Protein AF-A0A9K3KUS9-F1 (afdb_monomer)

Structure (mmCIF, N/CA/C/O backbone):
data_AF-A0A9K3KUS9-F1
#
_entry.id   AF-A0A9K3KUS9-F1
#
loop_
_atom_site.group_PDB
_atom_site.id
_atom_site.type_symbol
_atom_site.label_atom_id
_atom_site.label_alt_id
_atom_site.label_comp_id
_atom_site.label_asym_id
_atom_site.label_entity_id
_atom_site.label_seq_id
_atom_site.pdbx_PDB_ins_code
_atom_site.Cartn_x
_atom_site.Cartn_y
_atom_site.Cartn_z
_atom_site.occupancy
_atom_site.B_iso_or_equiv
_atom_site.auth_seq_id
_atom_site.auth_comp_id
_atom_site.auth_asym_id
_atom_site.auth_atom_id
_atom_site.pdbx_PDB_model_num
ATOM 1 N N . MET A 1 1 ? -22.101 21.554 39.794 1.00 48.53 1 MET A N 1
ATOM 2 C CA . MET A 1 1 ? -20.742 21.003 39.570 1.00 48.53 1 MET A CA 1
ATOM 3 C C . MET A 1 1 ? -20.736 19.520 39.184 1.00 48.53 1 MET A C 1
ATOM 5 O O . MET A 1 1 ? -19.953 19.171 38.318 1.00 48.53 1 MET A O 1
ATOM 9 N N . GLN A 1 2 ? -21.617 18.655 39.712 1.00 44.69 2 GLN A N 1
ATOM 10 C CA . GLN A 1 2 ? -21.652 17.219 39.348 1.00 44.69 2 GLN A CA 1
ATOM 11 C C . GLN A 1 2 ? -22.042 16.906 37.886 1.00 44.69 2 GLN A C 1
ATOM 13 O O . GLN A 1 2 ? -21.652 15.870 37.360 1.00 44.69 2 GLN A O 1
ATOM 18 N N . THR A 1 3 ? -22.783 17.783 37.205 1.00 48.88 3 THR A N 1
ATOM 19 C CA . THR A 1 3 ? -23.271 17.544 35.834 1.00 48.88 3 THR A CA 1
ATOM 20 C C . THR A 1 3 ? -22.195 17.713 34.757 1.00 48.88 3 THR A C 1
ATOM 22 O O . THR A 1 3 ? -22.233 17.004 33.762 1.00 48.88 3 THR A O 1
ATOM 25 N N . HIS A 1 4 ? -21.222 18.612 34.953 1.00 42.22 4 HIS A N 1
ATOM 26 C CA . HIS A 1 4 ? -20.121 18.812 33.996 1.00 42.22 4 HIS A CA 1
ATOM 27 C C . HIS A 1 4 ? -19.116 17.656 34.028 1.00 42.22 4 HIS A C 1
ATOM 29 O O . HIS A 1 4 ? -18.750 17.151 32.971 1.00 42.22 4 HIS A O 1
ATOM 35 N N . ALA A 1 5 ? -18.759 17.174 35.225 1.00 45.12 5 ALA A N 1
ATOM 36 C CA . ALA A 1 5 ? -17.886 16.012 35.376 1.00 45.12 5 ALA A CA 1
ATOM 37 C C . ALA A 1 5 ? -18.484 14.772 34.689 1.00 45.12 5 ALA A C 1
ATOM 39 O O . ALA A 1 5 ? -17.804 14.103 33.927 1.00 45.12 5 ALA A O 1
ATOM 40 N N . ARG A 1 6 ? -19.794 14.533 34.856 1.00 43.62 6 ARG A N 1
ATOM 41 C CA . ARG A 1 6 ? -20.494 13.391 34.244 1.00 43.62 6 ARG A CA 1
ATOM 42 C C . ARG A 1 6 ? -20.538 13.444 32.709 1.00 43.62 6 ARG A C 1
ATOM 44 O O . ARG A 1 6 ? -20.473 12.398 32.076 1.00 43.62 6 ARG A O 1
ATOM 51 N N . ILE A 1 7 ? -20.638 14.638 32.118 1.00 45.44 7 ILE A N 1
ATOM 52 C CA . ILE A 1 7 ? -20.625 14.830 30.656 1.00 45.44 7 ILE A CA 1
ATOM 53 C C . ILE A 1 7 ? -19.210 14.641 30.090 1.00 45.44 7 ILE A C 1
ATOM 55 O O . ILE A 1 7 ? -19.066 14.000 29.054 1.00 45.44 7 ILE A O 1
ATOM 59 N N . GLN A 1 8 ? -18.169 15.125 30.777 1.00 47.12 8 GLN A N 1
ATOM 60 C CA . GLN A 1 8 ? -16.777 14.857 30.392 1.00 47.12 8 GLN A CA 1
ATOM 61 C C . GLN A 1 8 ? -16.435 13.366 30.471 1.00 47.12 8 GLN A C 1
ATOM 63 O O . GLN A 1 8 ? -15.831 12.840 29.541 1.00 47.12 8 GLN A O 1
ATOM 68 N N . THR A 1 9 ? -16.873 12.668 31.524 1.00 42.72 9 THR A N 1
ATOM 69 C CA . THR A 1 9 ? -16.675 11.216 31.646 1.00 42.72 9 THR A CA 1
ATOM 70 C C . THR A 1 9 ? -17.394 10.453 30.532 1.00 42.72 9 THR A C 1
ATOM 72 O O . THR A 1 9 ? -16.811 9.544 29.961 1.00 42.72 9 THR A O 1
ATOM 75 N N . LEU A 1 10 ? -18.618 10.849 30.157 1.00 42.06 10 LEU A N 1
ATOM 76 C CA . LEU A 1 10 ? -19.334 10.237 29.031 1.00 42.06 10 LEU A CA 1
ATOM 77 C C . LEU A 1 10 ? -18.640 10.508 27.686 1.00 42.06 10 LEU A C 1
ATOM 79 O O . LEU A 1 10 ? -18.500 9.590 26.891 1.00 42.06 10 LEU A O 1
ATOM 83 N N . LEU A 1 11 ? -18.162 11.728 27.424 1.00 47.44 11 LEU A N 1
ATOM 84 C CA . LEU A 1 11 ? -17.451 12.046 26.176 1.00 47.44 11 LEU A CA 1
ATOM 85 C C . LEU A 1 11 ? -16.129 11.276 26.028 1.00 47.44 11 LEU A C 1
ATOM 87 O O . LEU A 1 11 ? -15.797 10.870 24.920 1.00 47.44 11 LEU A O 1
ATOM 91 N N . LEU A 1 12 ? -15.414 11.033 27.130 1.00 48.88 12 LEU A N 1
ATOM 92 C CA . LEU A 1 12 ? -14.224 10.172 27.151 1.00 48.88 12 LEU A CA 1
ATOM 93 C C . LEU A 1 12 ? -14.583 8.688 26.970 1.00 48.88 12 LEU A C 1
ATOM 95 O O . LEU A 1 12 ? -13.887 7.976 26.259 1.00 48.88 12 LEU A O 1
ATOM 99 N N . GLN A 1 13 ? -15.708 8.240 27.533 1.00 44.19 13 GLN A N 1
ATOM 100 C CA . GLN A 1 13 ? -16.196 6.859 27.425 1.00 44.19 13 GLN A CA 1
ATOM 101 C C . GLN A 1 13 ? -16.734 6.497 26.023 1.00 44.19 13 GLN A C 1
ATOM 103 O O . GLN A 1 13 ? -16.866 5.318 25.704 1.00 44.19 13 GLN A O 1
ATOM 108 N N . TYR A 1 14 ? -17.031 7.495 25.181 1.00 50.41 14 TYR A N 1
ATOM 109 C CA . TYR A 1 14 ? -17.452 7.329 23.781 1.00 50.41 14 TYR A CA 1
ATOM 110 C C . TYR A 1 14 ? -16.422 7.853 22.768 1.00 50.41 14 TYR A C 1
ATOM 112 O O . TYR A 1 14 ? -16.737 7.948 21.576 1.00 50.41 14 TYR A O 1
ATOM 120 N N . ALA A 1 15 ? -15.210 8.206 23.209 1.00 59.66 15 ALA A N 1
ATOM 121 C CA . ALA A 1 15 ? -14.144 8.580 22.293 1.00 59.66 15 ALA A CA 1
ATOM 122 C C . ALA A 1 15 ? -13.835 7.381 21.385 1.00 59.66 15 ALA A C 1
ATOM 124 O O . ALA A 1 15 ? -13.521 6.287 21.854 1.00 59.66 15 ALA A O 1
ATOM 125 N N . GLN A 1 16 ? -13.992 7.574 20.075 1.00 66.62 16 GLN A N 1
ATOM 126 C CA . GLN A 1 16 ? -13.623 6.552 19.103 1.00 66.62 16 GLN A CA 1
ATOM 127 C C . GLN A 1 16 ? -12.115 6.290 19.213 1.00 66.62 16 GLN A C 1
ATOM 129 O O . GLN A 1 16 ? -11.361 7.259 19.350 1.00 66.62 16 GLN A O 1
ATOM 134 N N . PRO A 1 17 ? -11.667 5.024 19.145 1.00 74.88 17 PRO A N 1
ATOM 135 C CA . PRO A 1 17 ? -10.246 4.715 19.140 1.00 74.88 17 PRO A CA 1
ATOM 136 C C . PRO A 1 17 ? -9.568 5.452 17.989 1.00 74.88 17 PRO A C 1
ATOM 138 O O . PRO A 1 17 ? -10.033 5.393 16.850 1.00 74.88 17 PRO A O 1
ATOM 141 N N . ILE A 1 18 ? -8.481 6.154 18.288 1.00 83.62 18 ILE A N 1
ATOM 142 C CA . ILE A 1 18 ? -7.661 6.797 17.264 1.00 83.62 18 ILE A CA 1
ATOM 143 C C . ILE A 1 18 ? -6.679 5.746 16.767 1.00 83.62 18 ILE A C 1
ATOM 145 O O . ILE A 1 18 ? -6.028 5.099 17.582 1.00 83.62 18 ILE A O 1
ATOM 149 N N . VAL A 1 19 ? -6.593 5.580 15.448 1.00 88.19 19 VAL A N 1
ATOM 150 C CA . VAL A 1 19 ? -5.630 4.697 14.782 1.00 88.19 19 VAL A CA 1
ATOM 151 C C . VAL A 1 19 ? -4.558 5.549 14.117 1.00 88.19 19 VAL A C 1
ATOM 153 O O . VAL A 1 19 ? -4.898 6.531 13.452 1.00 88.19 19 VAL A O 1
ATOM 156 N N . TRP A 1 20 ? -3.295 5.170 14.268 1.00 91.56 20 TRP A N 1
ATOM 157 C CA . TRP A 1 20 ? -2.164 5.819 13.605 1.00 91.56 20 TRP A CA 1
ATOM 158 C C . TRP A 1 20 ? -1.102 4.799 13.205 1.00 91.56 20 TRP A C 1
ATOM 160 O O . TRP A 1 20 ? -1.144 3.645 13.636 1.00 91.56 20 TRP A O 1
ATOM 170 N N . VAL A 1 21 ? -0.161 5.248 12.376 1.00 94.19 21 VAL A N 1
ATOM 171 C CA . VAL A 1 21 ? 0.978 4.469 11.894 1.00 94.19 21 VAL A CA 1
ATOM 172 C C . VAL A 1 21 ? 2.276 5.136 12.328 1.00 94.19 21 VAL A C 1
ATOM 174 O O . VAL A 1 21 ? 2.392 6.360 12.287 1.00 94.19 21 VAL A O 1
ATOM 177 N N . GLU A 1 22 ? 3.242 4.319 12.725 1.00 95.00 22 GLU A N 1
ATOM 178 C CA . GLU A 1 22 ? 4.613 4.719 13.041 1.00 95.00 22 GLU A CA 1
ATOM 179 C C . GLU A 1 22 ? 5.587 3.893 12.199 1.00 95.00 22 GLU A C 1
ATOM 181 O O . GLU A 1 22 ? 5.271 2.760 11.814 1.00 95.00 22 GLU A O 1
ATOM 186 N N . ASP A 1 23 ? 6.771 4.446 11.926 1.00 96.31 23 ASP A N 1
ATOM 187 C CA . ASP A 1 23 ? 7.873 3.654 11.381 1.00 96.31 23 ASP A CA 1
ATOM 188 C C . ASP A 1 23 ? 8.216 2.532 12.374 1.00 96.31 23 ASP A C 1
ATOM 190 O O . ASP A 1 23 ? 8.172 2.713 13.597 1.00 96.31 23 ASP A O 1
ATOM 194 N N . ALA A 1 24 ? 8.499 1.342 11.850 1.00 94.56 24 ALA A N 1
ATOM 195 C CA . ALA A 1 24 ? 8.937 0.242 12.691 1.00 94.56 24 ALA A CA 1
ATOM 196 C C . ALA A 1 24 ? 10.378 0.477 13.175 1.00 94.56 24 ALA A C 1
ATOM 198 O O . ALA A 1 24 ? 11.147 1.230 12.580 1.00 94.56 24 ALA A O 1
ATOM 199 N N . GLU A 1 25 ? 10.727 -0.164 14.281 1.00 90.75 25 GLU A N 1
ATOM 200 C CA . GLU A 1 25 ? 12.054 -0.120 14.876 1.00 90.75 25 GLU A CA 1
ATOM 201 C C . GLU A 1 25 ? 13.132 -0.715 13.957 1.00 90.75 25 GLU A C 1
ATOM 203 O O . GLU A 1 25 ? 12.869 -1.604 13.140 1.00 90.75 25 GLU A O 1
ATOM 208 N N . ASP A 1 26 ? 14.372 -0.252 14.125 1.00 87.06 26 ASP A N 1
ATOM 209 C CA . ASP A 1 26 ? 15.526 -0.843 13.449 1.00 87.06 26 ASP A CA 1
ATOM 210 C C . ASP A 1 26 ? 15.620 -2.340 13.785 1.00 87.06 26 ASP A C 1
ATOM 212 O O . ASP A 1 26 ? 15.563 -2.738 14.950 1.00 87.06 26 ASP A O 1
ATOM 216 N N . GLY A 1 27 ? 15.770 -3.171 12.753 1.00 87.56 27 GLY A N 1
ATOM 217 C CA . GLY A 1 27 ? 15.770 -4.630 12.891 1.00 87.56 27 GLY A CA 1
ATOM 218 C C . GLY A 1 27 ? 14.380 -5.274 12.905 1.00 87.56 27 GLY A C 1
ATOM 219 O O . GLY A 1 27 ? 14.298 -6.486 13.050 1.00 87.56 27 GLY A O 1
ATOM 220 N N . PHE A 1 28 ? 13.293 -4.511 12.714 1.00 91.69 28 PHE A N 1
ATOM 221 C CA . PHE A 1 28 ? 11.951 -5.088 12.547 1.00 91.69 28 PHE A CA 1
ATOM 222 C C . PHE A 1 28 ? 11.857 -6.038 11.340 1.00 91.69 28 PHE A C 1
ATOM 224 O O . PHE A 1 28 ? 11.143 -7.035 11.397 1.00 91.69 28 PHE A O 1
ATOM 231 N N . VAL A 1 29 ? 12.570 -5.718 10.253 1.00 92.75 29 VAL A N 1
ATOM 232 C CA . VAL A 1 29 ? 12.809 -6.636 9.131 1.00 92.75 29 VAL A CA 1
ATOM 233 C C . VAL A 1 29 ? 14.269 -7.055 9.197 1.00 92.75 29 VAL A C 1
ATOM 235 O O . VAL A 1 29 ? 15.155 -6.234 8.952 1.00 92.75 29 VAL A O 1
ATOM 238 N N . ASP A 1 30 ? 14.508 -8.313 9.545 1.00 92.81 30 ASP A N 1
ATOM 239 C CA . ASP A 1 30 ? 15.842 -8.897 9.596 1.00 92.81 30 ASP A CA 1
ATOM 240 C C . ASP A 1 30 ? 16.274 -9.316 8.176 1.00 92.81 30 ASP A C 1
ATOM 242 O O . ASP A 1 30 ? 15.596 -10.137 7.550 1.00 92.81 30 ASP A O 1
ATOM 246 N N . PRO A 1 31 ? 17.378 -8.774 7.626 1.00 91.44 31 PRO A N 1
ATOM 247 C CA . PRO A 1 31 ? 17.834 -9.133 6.285 1.00 91.44 31 PRO A CA 1
ATOM 248 C C . PRO A 1 31 ? 18.234 -10.603 6.109 1.00 91.44 31 PRO A C 1
ATOM 250 O O . PRO A 1 31 ? 18.252 -11.075 4.979 1.00 91.44 31 PRO A O 1
ATOM 253 N N . GLU A 1 32 ? 18.596 -11.311 7.180 1.00 89.94 32 GLU A N 1
ATOM 254 C CA . GLU A 1 32 ? 18.998 -12.721 7.136 1.00 89.94 32 GLU A CA 1
ATOM 255 C C . GLU A 1 32 ? 17.808 -13.670 7.326 1.00 89.94 32 GLU A C 1
ATOM 257 O O . GLU A 1 32 ? 17.815 -14.772 6.776 1.00 89.94 32 GLU A O 1
ATOM 262 N N . GLU A 1 33 ? 16.788 -13.262 8.089 1.00 90.12 33 GLU A N 1
ATOM 263 C CA . GLU A 1 33 ? 15.616 -14.109 8.361 1.00 90.12 33 GLU A CA 1
ATOM 264 C C . GLU A 1 33 ? 14.403 -13.807 7.474 1.00 90.12 33 GLU A C 1
ATOM 266 O O . GLU A 1 33 ? 13.560 -14.684 7.270 1.00 90.12 33 GLU A O 1
ATOM 271 N N . ASN A 1 34 ? 14.255 -12.569 6.999 1.00 91.56 34 ASN A N 1
ATOM 272 C CA . ASN A 1 34 ? 13.033 -12.119 6.329 1.00 91.56 34 ASN A CA 1
ATOM 273 C C . ASN A 1 34 ? 13.219 -11.773 4.854 1.00 91.56 34 ASN A C 1
ATOM 275 O O . ASN A 1 34 ? 12.214 -11.702 4.153 1.00 91.56 34 ASN A O 1
ATOM 279 N N . LEU A 1 35 ? 14.446 -11.530 4.391 1.00 91.56 35 LEU A N 1
ATOM 280 C CA . LEU A 1 35 ? 14.718 -11.115 3.016 1.00 91.56 35 LEU A CA 1
ATOM 281 C C . LEU A 1 35 ? 15.467 -12.202 2.245 1.00 91.56 35 LEU A C 1
ATOM 283 O O . LEU A 1 35 ? 16.401 -12.823 2.751 1.00 91.56 35 LEU A O 1
ATOM 287 N N . GLU A 1 36 ? 15.088 -12.390 0.987 1.00 89.31 36 GLU A N 1
ATOM 288 C CA . GLU A 1 36 ? 15.839 -13.220 0.053 1.00 89.31 36 GLU A CA 1
ATOM 289 C C . GLU A 1 36 ? 17.100 -12.484 -0.446 1.00 89.31 36 GLU A C 1
ATOM 291 O O . GLU A 1 36 ? 17.167 -11.247 -0.449 1.00 89.31 36 GLU A O 1
ATOM 296 N N . PRO A 1 37 ? 18.133 -13.208 -0.923 1.00 86.75 37 PRO A N 1
ATOM 297 C CA . PRO A 1 37 ? 19.345 -12.584 -1.440 1.00 86.75 37 PRO A CA 1
ATOM 298 C C . PRO A 1 37 ? 19.070 -11.540 -2.534 1.00 86.75 37 PRO A C 1
ATOM 300 O O . PRO A 1 37 ? 18.600 -11.857 -3.626 1.00 86.75 37 PRO A O 1
ATOM 303 N N . GLY A 1 38 ? 19.447 -10.288 -2.257 1.00 86.88 38 GLY A N 1
ATOM 304 C CA . GLY A 1 38 ? 19.285 -9.153 -3.172 1.00 86.88 38 GLY A CA 1
ATOM 305 C C . GLY A 1 38 ? 18.010 -8.334 -2.957 1.00 86.88 38 GLY A C 1
ATOM 306 O O . GLY A 1 38 ? 17.858 -7.301 -3.610 1.00 86.88 38 GLY A O 1
ATOM 307 N N . GLU A 1 39 ? 17.127 -8.750 -2.049 1.00 90.62 39 GLU A N 1
ATOM 308 C CA . GLU A 1 39 ? 15.993 -7.939 -1.614 1.00 90.62 39 GLU A CA 1
ATOM 309 C C . GLU A 1 39 ? 16.427 -6.810 -0.676 1.00 90.62 39 GLU A C 1
ATOM 311 O O . GLU A 1 39 ? 17.436 -6.893 0.029 1.00 90.62 39 GLU A O 1
ATOM 316 N N . ILE A 1 40 ? 15.658 -5.719 -0.679 1.00 92.62 40 ILE A N 1
ATOM 317 C CA . ILE A 1 40 ? 15.925 -4.546 0.157 1.00 92.62 40 ILE A CA 1
ATOM 318 C C . ILE A 1 40 ? 14.621 -4.083 0.796 1.00 92.62 40 ILE A C 1
ATOM 320 O O . ILE A 1 40 ? 13.694 -3.684 0.095 1.00 92.62 40 ILE A O 1
ATOM 324 N N . CYS A 1 41 ? 14.557 -4.052 2.127 1.00 95.94 41 CYS A N 1
ATOM 325 C CA . CYS A 1 41 ? 13.470 -3.372 2.825 1.00 95.94 41 CYS A CA 1
ATOM 326 C C . CYS A 1 41 ? 13.622 -1.850 2.659 1.00 95.94 41 CYS A C 1
ATOM 328 O O . CYS A 1 41 ? 14.586 -1.253 3.134 1.00 95.94 41 CYS A O 1
ATOM 330 N N . LEU A 1 42 ? 12.678 -1.226 1.954 1.00 95.38 42 LEU A N 1
ATOM 331 C CA . LEU A 1 42 ? 12.641 0.217 1.707 1.00 95.38 42 LEU A CA 1
ATOM 332 C C . LEU A 1 42 ? 11.934 0.977 2.832 1.00 95.38 42 LEU A C 1
ATOM 334 O O . LEU A 1 42 ? 12.262 2.133 3.095 1.00 95.38 42 LEU A O 1
ATOM 338 N N . LYS A 1 43 ? 10.927 0.352 3.450 1.00 97.00 43 LYS A N 1
ATOM 339 C CA . LYS A 1 43 ? 10.147 0.927 4.550 1.00 97.00 43 LYS A CA 1
ATOM 340 C C . LYS A 1 43 ? 9.467 -0.173 5.353 1.00 97.00 43 LYS A C 1
ATOM 342 O O . LYS A 1 43 ? 8.931 -1.103 4.765 1.00 97.00 43 LYS A O 1
ATOM 347 N N . SER A 1 44 ? 9.395 -0.021 6.666 1.00 97.75 44 SER A N 1
ATOM 348 C CA . SER A 1 44 ? 8.586 -0.859 7.551 1.00 97.75 44 SER A CA 1
ATOM 349 C C . SER A 1 44 ? 7.781 0.022 8.497 1.00 97.75 44 SER A C 1
ATOM 351 O O . SER A 1 44 ? 8.260 1.055 8.961 1.00 97.75 44 SER A O 1
ATOM 353 N N . VAL A 1 45 ? 6.530 -0.353 8.748 1.00 97.56 45 VAL A N 1
ATOM 354 C CA . VAL A 1 45 ? 5.600 0.435 9.563 1.00 97.56 45 VAL A CA 1
ATOM 355 C C . VAL A 1 45 ? 4.701 -0.450 10.416 1.00 97.56 45 VAL A C 1
ATOM 357 O O . VAL A 1 45 ? 4.440 -1.610 10.087 1.00 97.56 45 VAL A O 1
ATOM 360 N N . ARG A 1 46 ? 4.172 0.125 11.497 1.00 95.69 46 ARG A N 1
ATOM 361 C CA . ARG A 1 46 ? 3.214 -0.520 12.402 1.00 95.69 46 ARG A CA 1
ATOM 362 C C . ARG A 1 46 ? 2.034 0.397 12.671 1.00 95.69 46 ARG A C 1
ATOM 364 O O . ARG A 1 46 ? 2.213 1.591 12.885 1.00 95.69 46 ARG A O 1
ATOM 371 N N . ALA A 1 47 ? 0.836 -0.172 12.688 1.00 93.94 47 ALA A N 1
ATOM 372 C CA . ALA A 1 47 ? -0.382 0.508 13.092 1.00 93.94 47 ALA A CA 1
ATOM 373 C C . ALA A 1 47 ? -0.760 0.174 14.534 1.00 93.94 47 ALA A C 1
ATOM 375 O O . ALA A 1 47 ? -0.806 -0.997 14.934 1.00 93.94 47 ALA A O 1
ATOM 376 N N . PHE A 1 48 ? -1.139 1.215 15.267 1.00 91.62 48 PHE A N 1
ATOM 377 C CA . PHE A 1 48 ? -1.604 1.139 16.644 1.00 91.62 48 PHE A CA 1
ATOM 378 C C . PHE A 1 48 ? -2.958 1.826 16.806 1.00 91.62 48 PHE A C 1
ATOM 380 O O . PHE A 1 48 ? -3.336 2.686 16.011 1.00 91.62 48 PHE A O 1
ATOM 387 N N . ALA A 1 49 ? -3.684 1.451 17.857 1.00 88.38 49 ALA A N 1
ATOM 388 C CA . ALA A 1 49 ? -4.852 2.175 18.339 1.00 88.38 49 ALA A CA 1
ATOM 389 C C . ALA A 1 49 ? -4.722 2.550 19.814 1.00 88.38 49 ALA A C 1
ATOM 391 O O . ALA A 1 49 ? -4.153 1.801 20.612 1.00 88.38 49 ALA A O 1
ATOM 392 N N . THR A 1 50 ? -5.359 3.657 20.197 1.00 81.81 50 THR A N 1
ATOM 393 C CA . THR A 1 50 ? -5.588 3.983 21.609 1.00 81.81 50 THR A CA 1
ATOM 394 C C . THR A 1 50 ? -6.494 2.920 22.225 1.00 81.81 50 THR A C 1
ATOM 396 O O . THR A 1 50 ? -7.580 2.661 21.694 1.00 81.81 50 THR A O 1
ATOM 399 N N . ASN A 1 51 ? -6.097 2.321 23.348 1.00 68.62 51 ASN A N 1
ATOM 400 C CA . ASN A 1 51 ? -6.958 1.391 24.070 1.00 68.62 51 ASN A CA 1
ATOM 401 C C . ASN A 1 51 ? -8.176 2.145 24.657 1.00 68.62 51 ASN A C 1
ATOM 403 O O . ASN A 1 51 ? -7.982 3.081 25.429 1.00 68.62 51 ASN A O 1
ATOM 407 N N . PRO A 1 52 ? -9.434 1.774 24.340 1.00 56.00 52 PRO A N 1
ATOM 408 C CA . PRO A 1 52 ? -10.612 2.474 24.868 1.00 56.00 52 PRO A CA 1
ATOM 409 C C . PRO A 1 52 ? -10.850 2.250 26.374 1.00 56.00 52 PRO A C 1
ATOM 411 O O . PRO A 1 52 ? -11.747 2.868 26.942 1.00 56.00 52 PRO A O 1
ATOM 414 N N . ALA A 1 53 ? -10.096 1.350 27.016 1.00 53.53 53 ALA A N 1
ATOM 415 C CA . ALA A 1 53 ? -10.273 0.991 28.422 1.00 53.53 53 ALA A CA 1
ATOM 416 C C . ALA A 1 53 ? -9.477 1.863 29.411 1.00 53.53 53 ALA A C 1
ATOM 418 O O . ALA A 1 53 ? -9.775 1.807 30.604 1.00 53.53 53 ALA A O 1
ATOM 419 N N . ASP A 1 54 ? -8.519 2.672 28.948 1.00 51.03 54 ASP A N 1
ATOM 420 C CA . ASP A 1 54 ? -7.597 3.364 29.849 1.00 51.03 54 ASP A CA 1
ATOM 421 C C . ASP A 1 54 ? -7.921 4.855 29.980 1.00 51.03 54 ASP A C 1
ATOM 423 O O . ASP A 1 54 ? -8.021 5.606 29.009 1.00 51.03 54 ASP A O 1
ATOM 427 N N . ASP A 1 55 ? -8.102 5.275 31.232 1.00 48.16 55 ASP A N 1
ATOM 428 C CA . ASP A 1 55 ? -8.180 6.673 31.632 1.00 48.16 55 ASP A CA 1
ATOM 429 C C . ASP A 1 55 ? -6.897 7.395 31.168 1.00 48.16 55 ASP A C 1
ATOM 431 O O . ASP A 1 55 ? -5.806 7.053 31.637 1.00 48.16 55 ASP A O 1
ATOM 435 N N . PRO A 1 56 ? -6.983 8.411 30.287 1.00 48.94 56 PRO A N 1
ATOM 436 C CA . PRO A 1 56 ? -5.807 9.111 29.768 1.00 48.94 56 PRO A CA 1
ATOM 437 C C . PRO A 1 56 ? -4.984 9.815 30.858 1.00 48.94 56 PRO A C 1
ATOM 439 O O . PRO A 1 56 ? -3.873 10.265 30.585 1.00 48.94 56 PRO A O 1
ATOM 442 N N . THR A 1 57 ? -5.494 9.916 32.091 1.00 48.81 57 THR A N 1
ATOM 443 C CA . THR A 1 57 ? -4.765 10.480 33.235 1.00 48.81 57 THR A CA 1
ATOM 444 C C . THR A 1 57 ? -3.813 9.498 33.927 1.00 48.81 57 THR A C 1
ATOM 446 O O . THR A 1 57 ? -2.996 9.941 34.733 1.00 48.81 57 THR A O 1
ATOM 449 N N . ASN A 1 58 ? -3.859 8.201 33.594 1.00 44.62 58 ASN A N 1
ATOM 450 C CA . ASN A 1 58 ? -3.057 7.148 34.235 1.00 44.62 58 ASN A CA 1
ATOM 451 C C . ASN A 1 58 ? -1.998 6.508 33.312 1.00 44.62 58 ASN A C 1
ATOM 453 O O . ASN A 1 58 ? -1.368 5.522 33.686 1.00 44.62 58 ASN A O 1
ATOM 457 N N . ASN A 1 59 ? -1.754 7.089 32.133 1.00 47.16 59 ASN A N 1
ATOM 458 C CA . ASN A 1 59 ? -0.838 6.570 31.104 1.00 47.16 59 ASN A CA 1
ATOM 459 C C . ASN A 1 59 ? 0.655 6.868 31.360 1.00 47.16 59 ASN A C 1
ATOM 461 O O . ASN A 1 59 ? 1.433 6.973 30.417 1.00 47.16 59 ASN A O 1
ATOM 465 N N . ILE A 1 60 ? 1.069 7.033 32.618 1.00 46.97 60 ILE A N 1
ATOM 466 C CA . ILE A 1 60 ? 2.481 7.206 32.980 1.00 46.97 60 ILE A CA 1
ATOM 467 C C . ILE A 1 60 ? 2.845 6.075 33.937 1.00 46.97 60 ILE A C 1
ATOM 469 O O . ILE A 1 60 ? 2.657 6.163 35.150 1.00 46.97 60 ILE A O 1
ATOM 473 N N . ASN A 1 61 ? 3.371 4.992 33.380 1.00 47.75 61 ASN A N 1
ATOM 474 C CA . ASN A 1 61 ? 4.187 4.053 34.135 1.00 47.75 61 ASN A CA 1
ATOM 475 C C . ASN A 1 61 ? 5.422 4.800 34.684 1.00 47.75 61 ASN A C 1
ATOM 477 O O . ASN A 1 61 ? 5.901 5.784 34.120 1.00 47.75 61 ASN A O 1
ATOM 481 N N . SER A 1 62 ? 5.954 4.340 35.816 1.00 47.78 62 SER A N 1
ATOM 482 C CA . SER A 1 62 ? 7.049 4.979 36.573 1.00 47.78 62 SER A CA 1
ATOM 483 C C . SER A 1 62 ? 8.375 5.162 35.808 1.00 47.78 62 SER A C 1
ATOM 485 O O . SER A 1 62 ? 9.309 5.737 36.363 1.00 47.78 62 SER A O 1
ATOM 487 N N . ASN A 1 63 ? 8.437 4.716 34.549 1.00 52.03 63 ASN A N 1
ATOM 488 C CA . ASN A 1 63 ? 9.582 4.829 33.649 1.00 52.03 63 ASN A CA 1
ATOM 489 C C . ASN A 1 63 ? 9.364 5.819 32.484 1.00 52.03 63 ASN A C 1
ATOM 491 O O . ASN A 1 63 ? 10.330 6.139 31.801 1.00 52.03 63 ASN A O 1
ATOM 495 N N . GLY A 1 64 ? 8.149 6.349 32.281 1.00 46.75 64 GLY A N 1
ATOM 496 C CA . GLY A 1 64 ? 7.867 7.353 31.246 1.00 46.75 64 GLY A CA 1
ATOM 497 C C . GLY A 1 64 ? 7.708 6.816 29.816 1.00 46.75 64 GLY A C 1
ATOM 498 O O . GLY A 1 64 ? 7.745 7.617 28.883 1.00 46.75 64 GLY A O 1
ATOM 499 N N . ASP A 1 65 ? 7.507 5.507 29.637 1.00 48.09 65 ASP A N 1
ATOM 500 C CA . ASP A 1 65 ? 7.315 4.886 28.322 1.00 48.09 65 ASP A CA 1
ATOM 501 C C . ASP A 1 65 ? 5.828 4.846 27.942 1.00 48.09 65 ASP A C 1
ATOM 503 O O . ASP A 1 65 ? 5.032 4.100 28.513 1.00 48.09 65 ASP A O 1
ATOM 507 N N . TYR A 1 66 ? 5.458 5.626 26.923 1.00 51.28 66 TYR A N 1
ATOM 508 C CA . TYR A 1 66 ? 4.089 5.766 26.399 1.00 51.28 66 TYR A CA 1
ATOM 509 C C . TYR A 1 66 ? 3.521 4.499 25.717 1.00 51.28 66 TYR A C 1
ATOM 511 O O . TYR A 1 66 ? 2.356 4.496 25.315 1.00 51.28 66 TYR A O 1
ATOM 519 N N . HIS A 1 67 ? 4.312 3.433 25.564 1.00 50.75 67 HIS A N 1
ATOM 520 C CA . HIS A 1 67 ? 3.977 2.295 24.698 1.00 50.75 67 HIS A CA 1
ATOM 521 C C . HIS A 1 67 ? 3.128 1.192 25.354 1.00 50.75 67 HIS A C 1
ATOM 523 O O . HIS A 1 67 ? 2.552 0.382 24.629 1.00 50.75 67 HIS A O 1
ATOM 529 N N . ASP A 1 68 ? 2.970 1.172 26.682 1.00 53.88 68 ASP A N 1
ATOM 530 C CA . ASP A 1 68 ? 2.288 0.056 27.369 1.00 53.88 68 ASP A CA 1
ATOM 531 C C . ASP A 1 68 ? 0.760 0.012 27.148 1.00 53.88 68 ASP A C 1
ATOM 533 O O . ASP A 1 68 ? 0.141 -1.028 27.363 1.00 53.88 68 ASP A O 1
ATOM 537 N N . ASN A 1 69 ? 0.147 1.099 26.656 1.00 62.28 69 ASN A N 1
ATOM 538 C CA . ASN A 1 69 ? -1.314 1.206 26.481 1.00 62.28 69 ASN A CA 1
ATOM 539 C C . ASN A 1 69 ? -1.753 1.289 25.007 1.00 62.28 69 ASN A C 1
ATOM 541 O O . ASN A 1 69 ? -2.866 1.730 24.690 1.00 62.28 69 ASN A O 1
ATOM 545 N N . LEU A 1 70 ? -0.879 0.872 24.088 1.00 75.12 70 LEU A N 1
ATOM 546 C CA . LEU A 1 70 ? -1.141 0.858 22.653 1.00 75.12 70 LEU A CA 1
ATOM 547 C C . LEU A 1 70 ? -1.595 -0.523 22.195 1.00 75.12 70 LEU A C 1
ATOM 549 O O . LEU A 1 70 ? -0.966 -1.540 22.480 1.00 75.12 70 LEU A O 1
ATOM 553 N N . ARG A 1 71 ? -2.685 -0.570 21.429 1.00 83.88 71 ARG A N 1
ATOM 554 C CA . ARG A 1 71 ? -3.142 -1.813 20.808 1.00 83.88 71 ARG A CA 1
ATOM 555 C C . ARG A 1 71 ? -2.513 -1.949 19.430 1.00 83.88 71 ARG A C 1
ATOM 557 O O . ARG A 1 71 ? -2.890 -1.212 18.526 1.00 83.88 71 ARG A O 1
ATOM 564 N N . PHE A 1 72 ? -1.594 -2.896 19.266 1.00 88.12 72 PHE A N 1
ATOM 565 C CA . PHE A 1 72 ? -1.058 -3.264 17.955 1.00 88.12 72 PHE A CA 1
ATOM 566 C C . PHE A 1 72 ? -2.163 -3.848 17.061 1.00 88.12 72 PHE A C 1
ATOM 568 O O . PHE A 1 72 ? -2.957 -4.678 17.511 1.00 88.12 72 PHE A O 1
ATOM 575 N N . LEU A 1 73 ? -2.230 -3.397 15.807 1.00 90.50 73 LEU A N 1
ATOM 576 C CA . LEU A 1 73 ? -3.287 -3.779 14.866 1.00 90.50 73 LEU A CA 1
ATOM 577 C C . LEU A 1 73 ? -2.758 -4.527 13.645 1.00 90.50 73 LEU A C 1
ATOM 579 O O . LEU A 1 73 ? -3.336 -5.535 13.244 1.00 90.50 73 LEU A O 1
ATOM 583 N N . CYS A 1 74 ? -1.709 -3.995 13.025 1.00 92.81 74 CYS A N 1
ATOM 584 C CA . CYS A 1 74 ? -1.157 -4.487 11.769 1.00 92.81 74 CYS A CA 1
ATOM 585 C C . CYS A 1 74 ? 0.270 -3.959 11.620 1.00 92.81 74 CYS A C 1
ATOM 587 O O . CYS A 1 74 ? 0.589 -2.878 12.116 1.00 92.81 74 CYS A O 1
ATOM 589 N N . ALA A 1 75 ? 1.117 -4.704 10.927 1.00 95.12 75 ALA A N 1
ATOM 590 C CA . ALA A 1 75 ? 2.410 -4.230 10.464 1.00 95.12 75 ALA A CA 1
ATOM 591 C C . ALA A 1 75 ? 2.557 -4.512 8.975 1.00 95.12 75 ALA A C 1
ATOM 593 O O . ALA A 1 75 ? 1.902 -5.403 8.428 1.00 95.12 75 ALA A O 1
ATOM 594 N N . GLY A 1 76 ? 3.451 -3.775 8.331 1.00 96.69 76 GLY A N 1
ATOM 595 C CA . GLY A 1 76 ? 3.853 -4.114 6.984 1.00 96.69 76 GLY A CA 1
ATOM 596 C C . GLY A 1 76 ? 5.217 -3.573 6.605 1.00 96.69 76 GLY A C 1
ATOM 597 O O . GLY A 1 76 ? 5.754 -2.678 7.258 1.00 96.69 76 GLY A O 1
ATOM 598 N N . ALA A 1 77 ? 5.763 -4.136 5.536 1.00 97.50 77 ALA A N 1
ATOM 599 C CA . ALA A 1 77 ? 7.044 -3.763 4.966 1.00 97.50 77 ALA A CA 1
ATOM 600 C C . ALA A 1 77 ? 6.928 -3.621 3.446 1.00 97.50 77 ALA A C 1
ATOM 602 O O . ALA A 1 77 ? 6.226 -4.390 2.797 1.00 97.50 77 ALA A O 1
ATOM 603 N N . LEU A 1 78 ? 7.615 -2.626 2.891 1.00 97.38 78 LEU A N 1
ATOM 604 C CA . LEU A 1 78 ? 7.817 -2.434 1.464 1.00 97.38 78 LEU A CA 1
ATOM 605 C C . LEU A 1 78 ? 9.194 -2.988 1.112 1.00 97.38 78 LEU A C 1
ATOM 607 O O . LEU A 1 78 ? 10.209 -2.406 1.495 1.00 97.38 78 LEU A O 1
ATOM 611 N N . VAL A 1 79 ? 9.223 -4.093 0.383 1.00 95.06 79 VAL A N 1
ATOM 612 C CA . VAL A 1 79 ? 10.432 -4.828 0.023 1.00 95.06 79 VAL A CA 1
ATOM 613 C C . VAL A 1 79 ? 10.654 -4.721 -1.474 1.00 95.06 79 VAL A C 1
ATOM 615 O O . VAL A 1 79 ? 9.796 -5.079 -2.271 1.00 95.06 79 VAL A O 1
ATOM 618 N N . GLN A 1 80 ? 11.808 -4.209 -1.872 1.00 92.00 80 GLN A N 1
ATOM 619 C CA . GLN A 1 80 ? 12.238 -4.204 -3.258 1.00 92.00 80 GLN A CA 1
ATOM 620 C C . GLN A 1 80 ? 12.806 -5.574 -3.623 1.00 92.00 80 GLN A C 1
ATOM 622 O O . GLN A 1 80 ? 13.710 -6.058 -2.942 1.00 92.00 80 GLN A O 1
ATOM 627 N N . ARG A 1 81 ? 12.339 -6.151 -4.733 1.00 88.19 81 ARG A N 1
ATOM 628 C CA . ARG A 1 81 ? 12.906 -7.380 -5.298 1.00 88.19 81 ARG A CA 1
ATOM 629 C C . ARG A 1 81 ? 14.335 -7.168 -5.814 1.00 88.19 81 ARG A C 1
ATOM 631 O O . ARG A 1 81 ? 14.699 -6.030 -6.147 1.00 88.19 81 ARG A O 1
ATOM 638 N N . PRO A 1 82 ? 15.127 -8.247 -5.969 1.00 83.69 82 PRO A N 1
ATOM 639 C CA . PRO A 1 82 ? 16.438 -8.162 -6.591 1.00 83.69 82 PRO A CA 1
ATOM 640 C C . PRO A 1 82 ? 16.324 -7.598 -8.007 1.00 83.69 82 PRO A C 1
ATOM 642 O O . PRO A 1 82 ? 15.475 -8.016 -8.799 1.00 83.69 82 PRO A O 1
ATOM 645 N N . VAL A 1 83 ? 17.191 -6.643 -8.332 1.00 76.81 83 VAL A N 1
ATOM 646 C CA . VAL A 1 83 ? 17.289 -6.101 -9.688 1.00 76.81 83 VAL A CA 1
ATOM 647 C C . VAL A 1 83 ? 18.262 -6.972 -10.474 1.00 76.81 83 VAL A C 1
ATOM 649 O O . VAL A 1 83 ? 19.368 -7.241 -10.005 1.00 76.81 83 VAL A O 1
ATOM 652 N N . ASP A 1 84 ? 17.850 -7.436 -11.654 1.00 67.25 84 ASP A N 1
ATOM 653 C CA . ASP A 1 84 ? 18.726 -8.229 -12.519 1.00 67.25 84 ASP A CA 1
ATOM 654 C C . ASP A 1 84 ? 19.952 -7.402 -12.948 1.00 67.25 84 ASP A C 1
ATOM 656 O O . ASP A 1 84 ? 19.862 -6.183 -13.114 1.00 67.25 84 ASP A O 1
ATOM 660 N N . VAL A 1 85 ? 21.095 -8.061 -13.151 1.00 59.91 85 VAL A N 1
ATOM 661 C CA . VAL A 1 85 ? 22.414 -7.430 -13.373 1.00 59.91 85 VAL A CA 1
ATOM 662 C C . VAL A 1 85 ? 22.406 -6.479 -14.580 1.00 59.91 85 VAL A C 1
ATOM 664 O O . VAL A 1 85 ? 23.138 -5.489 -14.601 1.00 59.91 85 VAL A O 1
ATOM 667 N N . ASP A 1 86 ? 21.527 -6.739 -15.550 1.00 60.88 86 ASP A N 1
ATOM 668 C CA . ASP A 1 86 ? 21.376 -5.946 -16.771 1.00 60.88 86 ASP A CA 1
ATOM 669 C C . ASP A 1 86 ? 20.280 -4.857 -16.687 1.00 60.88 86 ASP A C 1
ATOM 671 O O . ASP A 1 86 ? 20.007 -4.191 -17.688 1.00 60.88 86 ASP A O 1
ATOM 675 N N . ASN A 1 87 ? 19.628 -4.657 -15.528 1.00 58.88 87 ASN A N 1
ATOM 676 C CA . ASN A 1 87 ? 18.501 -3.723 -15.326 1.00 58.88 87 ASN A CA 1
ATOM 677 C C . ASN A 1 87 ? 17.363 -3.881 -16.358 1.00 58.88 87 ASN A C 1
ATOM 679 O O . ASN A 1 87 ? 16.639 -2.934 -16.672 1.00 58.88 87 ASN A O 1
ATOM 683 N N . THR A 1 88 ? 17.207 -5.078 -16.923 1.00 56.00 88 THR A N 1
ATOM 684 C CA . THR A 1 88 ? 16.195 -5.366 -17.951 1.00 56.00 88 THR A CA 1
ATOM 685 C C . THR A 1 88 ? 14.803 -5.564 -17.356 1.00 56.00 88 THR A C 1
ATOM 687 O O . THR A 1 88 ? 13.804 -5.424 -18.065 1.00 56.00 88 THR A O 1
ATOM 690 N N . ILE A 1 89 ? 14.731 -5.864 -16.057 1.00 58.28 89 ILE A N 1
ATOM 691 C CA . ILE A 1 89 ? 13.493 -6.062 -15.309 1.00 58.28 89 ILE A CA 1
ATOM 692 C C . ILE A 1 89 ? 13.168 -4.773 -14.533 1.00 58.28 89 ILE A C 1
ATOM 694 O O . ILE A 1 89 ? 14.023 -4.278 -13.797 1.00 58.28 89 ILE A O 1
ATOM 698 N N . PRO A 1 90 ? 11.951 -4.213 -14.682 1.00 64.25 90 PRO A N 1
ATOM 699 C CA . PRO A 1 90 ? 11.484 -3.106 -13.853 1.00 64.25 90 PRO A CA 1
ATOM 700 C C . PRO A 1 90 ? 11.613 -3.421 -12.361 1.00 64.25 90 PRO A C 1
ATOM 702 O O . PRO A 1 90 ? 11.323 -4.537 -11.941 1.00 64.25 90 PRO A O 1
ATOM 705 N N . ILE A 1 91 ? 11.985 -2.420 -11.563 1.00 79.25 91 ILE A N 1
ATOM 706 C CA . ILE A 1 91 ? 12.025 -2.536 -10.101 1.00 79.25 91 ILE A CA 1
ATOM 707 C C . ILE A 1 91 ? 10.611 -2.850 -9.605 1.00 79.25 91 ILE A C 1
ATOM 709 O O . ILE A 1 91 ? 9.691 -2.082 -9.883 1.00 79.25 91 ILE A O 1
ATOM 713 N N . ILE A 1 92 ? 10.451 -3.968 -8.897 1.00 85.62 92 ILE A N 1
ATOM 714 C CA . ILE A 1 92 ? 9.203 -4.374 -8.243 1.00 85.62 92 ILE A CA 1
ATOM 715 C C . ILE A 1 92 ? 9.377 -4.212 -6.741 1.00 85.62 92 ILE A C 1
ATOM 717 O O . ILE A 1 92 ? 10.417 -4.575 -6.192 1.00 85.62 92 ILE A O 1
ATOM 721 N N . CYS A 1 93 ? 8.338 -3.695 -6.100 1.00 92.06 93 CYS A N 1
ATOM 722 C CA . CYS A 1 93 ? 8.226 -3.585 -4.663 1.00 92.06 93 CYS A CA 1
ATOM 723 C C . CYS A 1 93 ? 7.012 -4.386 -4.186 1.00 92.06 93 CYS A C 1
ATOM 725 O O . CYS A 1 93 ? 5.873 -4.122 -4.585 1.00 92.06 93 CYS A O 1
ATOM 727 N N . ASP A 1 94 ? 7.262 -5.347 -3.313 1.00 93.25 94 ASP A N 1
ATOM 728 C CA . ASP A 1 94 ? 6.248 -6.097 -2.602 1.00 93.25 94 ASP A CA 1
ATOM 729 C C . ASP A 1 94 ? 5.899 -5.382 -1.290 1.00 93.25 94 ASP A C 1
ATOM 731 O O . ASP A 1 94 ? 6.771 -5.040 -0.498 1.00 93.25 94 ASP A O 1
ATOM 735 N N . ALA A 1 95 ? 4.617 -5.144 -1.043 1.00 96.25 95 ALA A N 1
ATOM 736 C CA . ALA A 1 95 ? 4.104 -4.697 0.241 1.00 96.25 95 ALA A CA 1
ATOM 737 C C . ALA A 1 95 ? 3.603 -5.912 1.019 1.00 96.25 95 ALA A C 1
ATOM 739 O O . ALA A 1 95 ? 2.518 -6.422 0.742 1.00 96.25 95 ALA A O 1
ATOM 740 N N . TRP A 1 96 ? 4.391 -6.381 1.977 1.00 94.19 96 TRP A N 1
ATOM 741 C CA . TRP A 1 96 ? 4.021 -7.479 2.862 1.00 94.19 96 TRP A CA 1
ATOM 742 C C . TRP A 1 96 ? 3.257 -6.933 4.056 1.00 94.19 96 TRP A C 1
ATOM 744 O O . TRP A 1 96 ? 3.745 -6.037 4.743 1.00 94.19 96 TRP A O 1
ATOM 754 N N . MET A 1 97 ? 2.062 -7.459 4.310 1.00 93.81 97 MET A N 1
ATOM 755 C CA . MET A 1 97 ? 1.222 -7.045 5.430 1.00 93.81 97 MET A CA 1
ATOM 756 C C . MET A 1 97 ? 0.844 -8.231 6.308 1.00 93.81 97 MET A C 1
ATOM 758 O O . MET A 1 97 ? 0.398 -9.269 5.819 1.00 93.81 97 MET A O 1
ATOM 762 N N . ALA A 1 98 ? 0.961 -8.034 7.618 1.00 89.56 98 ALA A N 1
ATOM 763 C CA . ALA A 1 98 ? 0.571 -9.000 8.631 1.00 89.56 98 ALA A CA 1
ATOM 764 C C . ALA A 1 98 ? -0.408 -8.367 9.625 1.00 89.56 98 ALA A C 1
ATOM 766 O O . ALA A 1 98 ? -0.184 -7.272 10.149 1.00 89.56 98 ALA A O 1
ATOM 767 N N . ASP A 1 99 ? -1.499 -9.076 9.896 1.00 87.31 99 ASP A N 1
ATOM 768 C CA . ASP A 1 99 ? -2.531 -8.645 10.835 1.00 87.31 99 ASP A CA 1
ATOM 769 C C . ASP A 1 99 ? -2.214 -9.151 12.249 1.00 87.31 99 ASP A C 1
ATOM 771 O O . ASP A 1 99 ? -1.767 -10.284 12.437 1.00 87.31 99 ASP A O 1
ATOM 775 N N . ALA A 1 100 ? -2.490 -8.338 13.270 1.00 82.88 100 ALA A N 1
ATOM 776 C CA . ALA A 1 100 ? -2.445 -8.804 14.652 1.00 82.88 100 ALA A CA 1
ATOM 777 C C . ALA A 1 100 ? -3.571 -9.817 14.907 1.00 82.88 100 ALA A C 1
ATOM 779 O O . ALA A 1 100 ? -4.710 -9.590 14.501 1.00 82.88 100 ALA A O 1
ATOM 780 N N . ILE A 1 101 ? -3.305 -10.892 15.652 1.00 74.00 101 ILE A N 1
ATOM 781 C CA . ILE A 1 101 ? -4.357 -11.808 16.117 1.00 74.00 101 ILE A CA 1
ATOM 782 C C . ILE A 1 101 ? -4.987 -11.206 17.377 1.00 74.00 101 ILE A C 1
ATOM 784 O O . ILE A 1 101 ? -4.445 -11.331 18.474 1.00 74.00 101 ILE A O 1
ATOM 788 N N . LEU A 1 102 ? -6.124 -10.521 17.229 1.00 66.69 102 LEU A N 1
ATOM 789 C CA . LEU A 1 102 ? -6.845 -9.918 18.352 1.00 66.69 102 LEU A CA 1
ATOM 790 C C . LEU A 1 102 ? -8.080 -10.742 18.724 1.00 66.69 102 LEU A C 1
ATOM 792 O O . LEU A 1 102 ? -8.923 -11.035 17.881 1.00 66.69 102 LEU A O 1
ATOM 796 N N . ASN A 1 103 ? -8.218 -11.046 20.017 1.00 57.03 103 ASN A N 1
ATOM 797 C CA . ASN A 1 103 ? -9.416 -11.688 20.570 1.00 57.03 103 ASN A CA 1
ATOM 798 C C . ASN A 1 103 ? -10.562 -10.682 20.815 1.00 57.03 103 ASN A C 1
ATOM 800 O O . ASN A 1 103 ? -11.719 -11.079 20.918 1.00 57.03 103 ASN A O 1
ATOM 804 N N . GLU A 1 104 ? -10.254 -9.380 20.898 1.00 51.38 104 GLU A N 1
ATOM 805 C CA . GLU A 1 104 ? -11.203 -8.297 21.191 1.00 51.38 104 GLU A CA 1
ATOM 806 C C . GLU A 1 104 ? -10.848 -7.009 20.418 1.00 51.38 104 GLU A C 1
ATOM 808 O O . GLU A 1 104 ? -9.678 -6.719 20.170 1.00 51.38 104 GLU A O 1
ATOM 813 N N . GLY A 1 105 ? -11.849 -6.185 20.079 1.00 54.03 105 GLY A N 1
ATOM 814 C CA . GLY A 1 105 ? -11.675 -4.927 19.319 1.00 54.03 105 GLY A CA 1
ATOM 815 C C . GLY A 1 105 ? -12.480 -4.854 18.018 1.00 54.03 105 GLY A C 1
ATOM 816 O O . GLY A 1 105 ? -12.639 -3.775 17.453 1.00 54.03 105 GLY A O 1
ATOM 817 N N . GLY A 1 106 ? -13.057 -5.983 17.602 1.00 56.19 106 GLY A N 1
ATOM 818 C CA . GLY A 1 106 ? -13.904 -6.092 16.420 1.00 56.19 106 GLY A CA 1
ATOM 819 C C . GLY A 1 106 ? -13.132 -5.933 15.100 1.00 56.19 106 GLY A C 1
ATOM 820 O O . GLY A 1 106 ? -12.093 -5.274 15.049 1.00 56.19 106 GLY A O 1
ATOM 821 N N . PRO A 1 107 ? -13.658 -6.487 13.997 1.00 62.72 107 PRO A N 1
ATOM 822 C CA . PRO A 1 107 ? -12.985 -6.488 12.691 1.00 62.72 1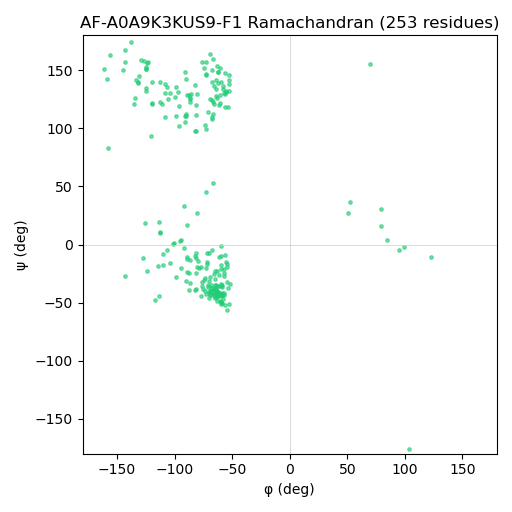07 PRO A CA 1
ATOM 823 C C . PRO A 1 107 ? -12.689 -5.075 12.149 1.00 62.72 107 PRO A C 1
ATOM 825 O O . PRO A 1 107 ? -11.796 -4.884 11.327 1.00 62.72 107 PRO A O 1
ATOM 828 N N . ASN A 1 108 ? -13.404 -4.057 12.637 1.00 80.12 108 ASN A N 1
ATOM 829 C CA . ASN A 1 108 ? -13.317 -2.693 12.120 1.00 80.12 108 ASN A CA 1
ATOM 830 C C . ASN A 1 108 ? -12.042 -1.942 12.532 1.00 80.12 108 ASN A C 1
ATOM 832 O O . ASN A 1 108 ? -11.605 -1.079 11.774 1.00 80.12 108 ASN A O 1
ATOM 836 N N . LEU A 1 109 ? -11.455 -2.219 13.704 1.00 85.06 109 LEU A N 1
ATOM 837 C CA . LEU A 1 109 ? -10.226 -1.530 14.128 1.00 85.06 109 LEU A CA 1
ATOM 838 C C . LEU A 1 109 ? -8.998 -2.080 13.408 1.00 85.06 109 LEU A C 1
ATOM 840 O O . LEU A 1 109 ? -8.195 -1.302 12.902 1.00 85.06 109 LEU A O 1
ATOM 844 N N . GLN A 1 110 ? -8.889 -3.405 13.289 1.00 87.38 110 GLN A N 1
ATOM 845 C CA . GLN A 1 110 ? -7.813 -4.036 12.519 1.00 87.38 110 GLN A CA 1
ATOM 846 C C . GLN A 1 110 ? -7.856 -3.596 11.058 1.00 87.38 110 GLN A C 1
ATOM 848 O O . GLN A 1 110 ? -6.821 -3.234 10.510 1.00 87.38 110 GLN A O 1
ATOM 853 N N . LEU A 1 111 ? -9.050 -3.529 10.454 1.00 90.75 111 LEU A N 1
ATOM 854 C CA . LEU A 1 111 ? -9.214 -3.013 9.096 1.00 90.75 111 LEU A CA 1
ATOM 855 C C . LEU A 1 111 ? -8.723 -1.566 8.961 1.00 90.75 111 LEU A C 1
ATOM 857 O O . LEU A 1 111 ? -8.043 -1.243 7.994 1.00 90.75 111 LEU A O 1
ATOM 861 N N . GLN A 1 112 ? -9.034 -0.691 9.921 1.00 91.69 112 GLN A N 1
ATOM 862 C CA . GLN A 1 112 ? -8.526 0.684 9.900 1.00 91.69 112 GLN A CA 1
ATOM 863 C C . GLN A 1 112 ? -6.998 0.727 9.982 1.00 91.69 112 GLN A C 1
ATOM 865 O O . GLN A 1 112 ? -6.381 1.460 9.211 1.00 91.69 112 GLN A O 1
ATOM 870 N N . GLY A 1 113 ? -6.393 -0.076 10.863 1.00 93.31 113 GLY A N 1
ATOM 871 C CA . GLY A 1 113 ? -4.936 -0.195 10.963 1.00 93.31 113 GLY A CA 1
ATOM 872 C C . GLY A 1 113 ? -4.310 -0.688 9.661 1.00 93.31 113 GLY A C 1
ATOM 873 O O . GLY A 1 113 ? -3.402 -0.051 9.134 1.00 93.31 113 GLY A O 1
ATOM 874 N N . ALA A 1 114 ? -4.858 -1.759 9.090 1.00 94.50 114 ALA A N 1
ATOM 875 C CA . ALA A 1 114 ? -4.407 -2.315 7.821 1.00 94.50 114 ALA A CA 1
ATOM 876 C C . ALA A 1 114 ? -4.547 -1.314 6.660 1.00 94.50 114 ALA A C 1
ATOM 878 O O . ALA A 1 114 ? -3.630 -1.170 5.858 1.00 94.50 114 ALA A O 1
ATOM 879 N N . ILE A 1 115 ? -5.650 -0.561 6.589 1.00 95.81 115 ILE A N 1
ATOM 880 C CA . ILE A 1 115 ? -5.825 0.503 5.589 1.00 95.81 115 ILE A CA 1
ATOM 881 C C . ILE A 1 115 ? -4.730 1.566 5.714 1.00 95.81 115 ILE A C 1
ATOM 883 O O . ILE A 1 115 ? -4.217 2.016 4.691 1.00 95.81 115 ILE A O 1
ATOM 887 N N . GLN A 1 116 ? -4.382 1.983 6.934 1.00 96.06 116 GLN A N 1
ATOM 888 C CA . GLN A 1 116 ? -3.340 2.992 7.119 1.00 96.06 116 GLN A CA 1
ATOM 889 C C . GLN A 1 116 ? -1.947 2.453 6.775 1.00 96.06 116 GLN A C 1
ATOM 891 O O . GLN A 1 116 ? -1.192 3.158 6.113 1.00 96.06 116 GLN A O 1
ATOM 896 N N . VAL A 1 117 ? -1.627 1.207 7.148 1.00 97.69 117 VAL A N 1
ATOM 897 C CA . VAL A 1 117 ? -0.373 0.545 6.742 1.00 97.69 117 VAL A CA 1
ATOM 898 C C . VAL A 1 117 ? -0.277 0.473 5.219 1.00 97.69 117 VAL A C 1
ATOM 900 O O . VAL A 1 117 ? 0.721 0.911 4.653 1.00 97.69 117 VAL A O 1
ATOM 903 N N . LEU A 1 118 ? -1.325 -0.009 4.542 1.00 98.00 118 LEU A N 1
ATOM 904 C CA . LEU A 1 118 ? -1.349 -0.104 3.082 1.00 98.00 118 LEU A CA 1
ATOM 905 C C . LEU A 1 118 ? -1.142 1.262 2.419 1.00 98.00 118 LEU A C 1
ATOM 907 O O . LEU A 1 118 ? -0.331 1.384 1.504 1.00 98.00 118 LEU A O 1
ATOM 911 N N . ASP A 1 119 ? -1.854 2.290 2.884 1.00 97.94 119 ASP A N 1
ATOM 912 C CA . ASP A 1 119 ? -1.710 3.646 2.353 1.00 97.94 119 ASP A CA 1
ATOM 913 C C . ASP A 1 119 ? -0.286 4.184 2.550 1.00 97.94 119 ASP A C 1
ATOM 915 O O . ASP A 1 119 ? 0.269 4.792 1.636 1.00 97.94 119 ASP A O 1
ATOM 919 N N . GLU A 1 120 ? 0.324 3.950 3.711 1.00 98.06 120 GLU A N 1
ATOM 920 C CA . GLU A 1 120 ? 1.664 4.451 4.022 1.00 98.06 120 GLU A CA 1
ATOM 921 C C . GLU A 1 120 ? 2.756 3.760 3.186 1.00 98.06 120 GLU A C 1
ATOM 923 O O . GLU A 1 120 ? 3.668 4.418 2.671 1.00 98.06 120 GLU A O 1
ATOM 928 N N . LEU A 1 121 ? 2.643 2.446 2.976 1.00 98.19 121 LEU A N 1
ATOM 929 C CA . LEU A 1 121 ? 3.541 1.706 2.084 1.00 98.19 121 LEU A CA 1
ATOM 930 C C . LEU A 1 121 ? 3.343 2.139 0.625 1.00 98.19 121 LEU A C 1
ATOM 932 O O . LEU A 1 121 ? 4.315 2.386 -0.092 1.00 98.19 121 LEU A O 1
ATOM 936 N N . PHE A 1 122 ? 2.090 2.291 0.189 1.00 97.69 122 PHE A N 1
ATOM 937 C CA . PHE A 1 122 ? 1.783 2.645 -1.193 1.00 97.69 122 PHE A CA 1
ATOM 938 C C . PHE A 1 122 ? 2.201 4.077 -1.536 1.00 97.69 122 PHE A C 1
ATOM 940 O O . PHE A 1 122 ? 2.798 4.301 -2.589 1.00 97.69 122 PHE A O 1
ATOM 947 N N . VAL A 1 123 ? 1.963 5.053 -0.651 1.00 96.94 123 VAL A N 1
ATOM 948 C CA . VAL A 1 123 ? 2.427 6.429 -0.889 1.00 96.94 123 VAL A CA 1
ATOM 949 C C . VAL A 1 123 ? 3.952 6.494 -0.947 1.00 96.94 123 VAL A C 1
ATOM 951 O O . VAL A 1 123 ? 4.487 7.153 -1.836 1.00 96.94 123 VAL A O 1
ATOM 954 N N . SER A 1 124 ? 4.647 5.756 -0.073 1.00 96.38 124 SER A N 1
ATOM 955 C CA . SER A 1 124 ? 6.113 5.721 -0.041 1.00 96.38 124 SER A CA 1
ATOM 956 C C . SER A 1 124 ? 6.685 5.162 -1.345 1.00 96.38 124 SER A C 1
ATOM 958 O O . SER A 1 124 ? 7.618 5.734 -1.909 1.00 96.38 124 SER A O 1
ATOM 960 N N . HIS A 1 125 ? 6.070 4.105 -1.883 1.00 95.38 125 HIS A N 1
ATOM 961 C CA . HIS A 1 125 ? 6.415 3.552 -3.194 1.00 95.38 125 HIS A CA 1
ATOM 962 C C . HIS A 1 125 ? 6.240 4.572 -4.326 1.00 95.38 125 HIS A C 1
ATOM 964 O O . HIS A 1 125 ? 7.154 4.809 -5.121 1.00 95.38 125 HIS A O 1
ATOM 970 N N . LEU A 1 126 ? 5.072 5.217 -4.392 1.00 93.62 126 LEU A N 1
ATOM 971 C CA . LEU A 1 126 ? 4.764 6.190 -5.441 1.00 93.62 126 LEU A CA 1
ATOM 972 C C . LEU A 1 126 ? 5.690 7.416 -5.387 1.00 93.62 126 LEU A C 1
ATOM 974 O O . LEU A 1 126 ? 6.141 7.901 -6.427 1.00 93.62 126 LEU A O 1
ATOM 978 N N . GLU A 1 127 ? 5.992 7.915 -4.188 1.00 92.50 127 GLU A N 1
ATOM 979 C CA . GLU A 1 127 ? 6.914 9.035 -3.985 1.00 92.50 127 GLU A CA 1
ATOM 980 C C . GLU A 1 127 ? 8.358 8.660 -4.327 1.00 92.50 127 GLU A C 1
ATOM 982 O O . GLU A 1 127 ? 9.039 9.439 -4.998 1.00 92.50 127 GLU A O 1
ATOM 987 N N . GLY A 1 128 ? 8.803 7.449 -3.979 1.00 88.50 128 GLY A N 1
ATOM 988 C CA . GLY A 1 128 ? 10.102 6.923 -4.403 1.00 88.50 128 GLY A CA 1
ATOM 989 C C . GLY A 1 128 ? 10.245 6.907 -5.928 1.00 88.50 128 GLY A C 1
ATOM 990 O O . GLY A 1 128 ? 11.249 7.373 -6.472 1.00 88.50 128 GLY A O 1
ATOM 991 N N . HIS A 1 129 ? 9.197 6.484 -6.640 1.00 84.56 129 HIS A N 1
ATOM 992 C CA . HIS A 1 129 ? 9.156 6.545 -8.103 1.00 84.56 129 HIS A CA 1
ATOM 993 C C . HIS A 1 129 ? 9.166 7.975 -8.661 1.00 84.56 129 HIS A C 1
ATOM 995 O O . HIS A 1 129 ? 9.660 8.178 -9.768 1.00 84.56 129 HIS A O 1
ATOM 1001 N N . ILE A 1 130 ? 8.633 8.971 -7.943 1.00 83.38 130 ILE A N 1
ATOM 1002 C CA . ILE A 1 130 ? 8.720 10.388 -8.336 1.00 83.38 130 ILE A CA 1
ATOM 1003 C C . ILE A 1 130 ? 10.146 10.916 -8.184 1.00 83.38 130 ILE A C 1
ATOM 1005 O O . ILE A 1 130 ? 10.646 11.592 -9.085 1.00 83.38 130 ILE A O 1
ATOM 1009 N N . ILE A 1 131 ? 10.783 10.625 -7.052 1.00 81.75 131 ILE A N 1
ATOM 1010 C CA . ILE A 1 131 ? 12.125 11.118 -6.722 1.00 81.75 131 ILE A CA 1
ATOM 1011 C C . ILE A 1 131 ? 13.158 10.549 -7.699 1.00 81.75 131 ILE A C 1
ATOM 1013 O O . ILE A 1 131 ? 14.032 11.276 -8.166 1.00 81.75 131 ILE A O 1
ATOM 1017 N N . ASN A 1 132 ? 13.005 9.280 -8.074 1.00 75.00 132 ASN A N 1
ATOM 1018 C CA . ASN A 1 13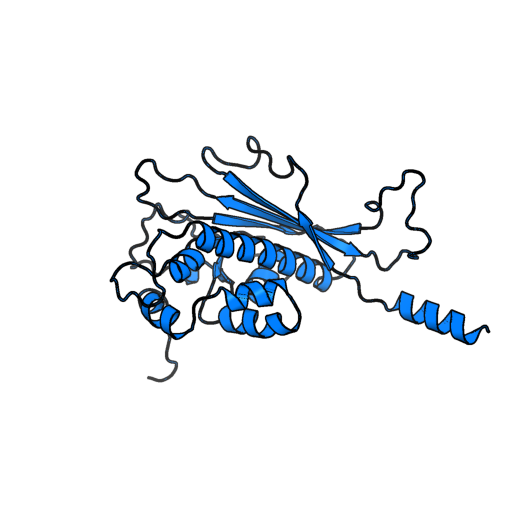2 ? 13.947 8.564 -8.932 1.00 75.00 132 ASN A CA 1
ATOM 1019 C C . ASN A 1 132 ? 13.645 8.689 -10.437 1.00 75.00 132 ASN A C 1
ATOM 1021 O O . ASN A 1 132 ? 14.150 7.901 -11.239 1.00 75.00 132 ASN A O 1
ATOM 1025 N N . ARG A 1 133 ? 12.817 9.657 -10.859 1.00 73.19 133 ARG A N 1
ATOM 1026 C CA . ARG A 1 133 ? 12.500 9.830 -12.285 1.00 73.19 133 ARG A CA 1
ATOM 1027 C C . ARG A 1 133 ? 13.737 10.219 -13.094 1.00 73.19 133 ARG A C 1
ATOM 1029 O O . ARG A 1 133 ? 14.503 11.081 -12.657 1.00 73.19 133 ARG A O 1
ATOM 1036 N N . PRO A 1 134 ? 13.881 9.692 -14.324 1.00 66.31 134 PRO A N 1
ATOM 1037 C CA . PRO A 1 134 ? 14.908 10.159 -15.237 1.00 66.31 134 PRO A CA 1
ATOM 1038 C C . PRO A 1 134 ? 14.792 11.678 -15.453 1.00 66.31 134 PRO A C 1
ATOM 1040 O O . PRO A 1 134 ? 13.692 12.182 -15.731 1.00 66.31 134 PRO A O 1
ATOM 1043 N N . PRO A 1 135 ? 15.900 12.431 -15.353 1.00 62.50 135 PRO A N 1
ATOM 1044 C CA . PRO A 1 135 ? 15.886 13.861 -15.617 1.00 62.50 135 PRO A CA 1
ATOM 1045 C C . PRO A 1 135 ? 15.441 14.125 -17.063 1.00 62.50 135 PRO A C 1
ATOM 1047 O O . PRO A 1 135 ? 15.971 13.544 -18.006 1.00 62.50 135 PRO A O 1
ATOM 1050 N N . GLY A 1 136 ? 14.453 15.008 -17.238 1.00 58.16 136 GLY A N 1
ATOM 1051 C CA . GLY A 1 136 ? 13.883 15.350 -18.548 1.00 58.16 136 GLY A CA 1
ATOM 1052 C C . GLY A 1 136 ? 12.566 14.646 -18.894 1.00 58.16 136 GLY A C 1
ATOM 1053 O O . GLY A 1 136 ? 11.976 14.966 -19.928 1.00 58.16 136 GLY A O 1
ATOM 1054 N N . PHE A 1 137 ? 12.051 13.755 -18.036 1.00 59.31 137 PHE A N 1
ATOM 1055 C CA . PHE A 1 137 ? 10.705 13.212 -18.215 1.00 59.31 137 PHE A CA 1
ATOM 1056 C C . PHE A 1 137 ? 9.641 14.310 -18.047 1.00 59.31 137 PHE A C 1
ATOM 1058 O O . PHE A 1 137 ? 9.513 14.934 -16.992 1.00 59.31 137 PHE A O 1
ATOM 1065 N N . SER A 1 138 ? 8.843 14.528 -19.092 1.00 57.06 138 SER A N 1
ATOM 1066 C CA . SER A 1 138 ? 7.659 15.385 -19.049 1.00 57.06 138 SER A CA 1
ATOM 1067 C C . SER A 1 138 ? 6.415 14.512 -19.107 1.00 57.06 138 SER A C 1
ATOM 1069 O O . SER A 1 138 ? 6.276 1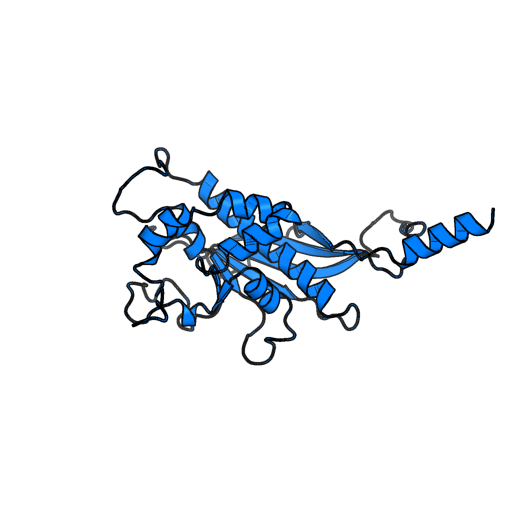3.721 -20.037 1.00 57.06 138 SER A O 1
ATOM 1071 N N . ARG A 1 139 ? 5.461 14.724 -18.190 1.00 60.16 139 ARG A N 1
ATOM 1072 C CA . ARG A 1 139 ? 4.124 14.088 -18.222 1.00 60.16 139 ARG A CA 1
ATOM 1073 C C . ARG A 1 139 ? 3.376 14.300 -19.550 1.00 60.16 139 ARG A C 1
ATOM 1075 O O . ARG A 1 139 ? 2.423 13.589 -19.842 1.00 60.16 139 ARG A O 1
ATOM 1082 N N . ASN A 1 140 ? 3.807 15.268 -20.362 1.00 51.94 140 ASN A N 1
ATOM 1083 C CA . ASN A 1 140 ? 3.235 15.564 -21.675 1.00 51.94 140 ASN A CA 1
ATOM 1084 C C . ASN A 1 140 ? 3.989 14.893 -22.842 1.00 51.94 140 ASN A C 1
ATOM 1086 O O . ASN A 1 140 ? 3.644 15.131 -24.002 1.00 51.94 140 ASN A O 1
ATOM 1090 N N . SER A 1 141 ? 5.019 14.087 -22.565 1.00 50.28 141 SER A N 1
ATOM 1091 C CA . SER A 1 141 ? 5.771 13.352 -23.583 1.00 50.28 141 SER A CA 1
ATOM 1092 C C . SER A 1 141 ? 4.909 12.241 -24.187 1.00 50.28 141 SER A C 1
ATOM 1094 O O . SER A 1 141 ? 4.372 11.396 -23.478 1.00 50.28 141 SER A O 1
ATOM 1096 N N . ARG A 1 142 ? 4.769 12.241 -25.516 1.00 49.91 142 ARG A N 1
ATOM 1097 C CA . ARG A 1 142 ? 4.050 11.214 -26.296 1.00 49.91 142 ARG A CA 1
ATOM 1098 C C . ARG A 1 142 ? 4.981 10.090 -26.773 1.00 49.91 142 ARG A C 1
ATOM 1100 O O . ARG A 1 142 ? 4.814 9.584 -27.881 1.00 49.91 142 ARG A O 1
ATOM 1107 N N . THR A 1 143 ? 6.007 9.751 -26.001 1.00 49.16 143 THR A N 1
ATOM 1108 C CA . THR A 1 143 ? 6.896 8.636 -26.341 1.00 49.16 143 THR A CA 1
ATOM 1109 C C . THR A 1 143 ? 6.142 7.306 -26.241 1.00 49.16 143 THR A C 1
ATOM 1111 O O . THR A 1 143 ? 5.189 7.172 -25.484 1.00 49.16 143 THR A O 1
ATOM 1114 N N . THR A 1 144 ? 6.537 6.322 -27.050 1.00 50.03 144 THR A N 1
ATOM 1115 C CA . THR A 1 144 ? 5.982 4.953 -27.045 1.00 50.03 144 THR A CA 1
ATOM 1116 C C . THR A 1 144 ? 6.394 4.130 -25.821 1.00 50.03 144 THR A C 1
ATOM 1118 O O . THR A 1 144 ? 5.910 3.012 -25.653 1.00 50.03 144 THR A O 1
ATOM 1121 N N . GLU A 1 145 ? 7.305 4.665 -25.010 1.00 59.50 145 GLU A N 1
ATOM 1122 C CA . GLU A 1 145 ? 7.727 4.106 -23.729 1.00 59.50 145 GLU A CA 1
ATOM 1123 C C . GLU A 1 145 ? 6.630 4.291 -22.678 1.00 59.50 145 GLU A C 1
ATOM 1125 O O . GLU A 1 145 ? 5.864 5.253 -22.711 1.00 59.50 145 GLU A O 1
ATOM 1130 N N . GLU A 1 146 ? 6.522 3.317 -21.783 1.00 65.50 146 GLU A N 1
ATOM 1131 C CA . GLU A 1 146 ? 5.528 3.300 -20.718 1.00 65.50 146 GLU A CA 1
ATOM 1132 C C . GLU A 1 146 ? 5.638 4.547 -19.828 1.00 65.50 146 GLU A C 1
ATOM 1134 O O . GLU A 1 146 ? 6.734 4.963 -19.455 1.00 65.50 146 GLU A O 1
ATOM 1139 N N . ASP A 1 147 ? 4.497 5.154 -19.490 1.00 75.00 147 ASP A N 1
ATOM 1140 C CA . ASP A 1 147 ? 4.465 6.279 -18.556 1.00 75.00 147 ASP A CA 1
ATOM 1141 C C . ASP A 1 147 ? 4.953 5.810 -17.168 1.00 75.00 147 ASP A C 1
ATOM 1143 O O . ASP A 1 147 ? 4.411 4.835 -16.639 1.00 75.00 147 ASP A O 1
ATOM 1147 N N . PRO A 1 148 ? 5.956 6.470 -16.560 1.00 77.00 148 PRO A N 1
ATOM 1148 C CA . PRO A 1 148 ? 6.552 6.069 -15.292 1.00 77.00 148 PRO A CA 1
ATOM 1149 C C . PRO A 1 148 ? 5.544 6.078 -14.141 1.00 77.00 148 PRO A C 1
ATOM 1151 O O . PRO A 1 148 ? 5.704 5.306 -13.200 1.00 77.00 148 PRO A O 1
ATOM 1154 N N . ASP A 1 149 ? 4.486 6.893 -14.215 1.00 80.00 149 ASP A N 1
ATOM 1155 C CA . ASP A 1 149 ? 3.424 6.916 -13.207 1.00 80.00 149 ASP A CA 1
ATOM 1156 C C . ASP A 1 149 ? 2.583 5.641 -13.312 1.00 80.00 149 ASP A C 1
ATOM 1158 O O . ASP A 1 149 ? 2.140 5.101 -12.305 1.00 80.00 149 ASP A O 1
ATOM 1162 N N . VAL A 1 150 ? 2.385 5.131 -14.530 1.00 79.88 150 VAL A N 1
ATOM 1163 C CA . VAL A 1 150 ? 1.695 3.858 -14.773 1.00 79.88 150 VAL A CA 1
ATOM 1164 C C . VAL A 1 150 ? 2.595 2.673 -14.430 1.00 79.88 150 VAL A C 1
ATOM 1166 O O . VAL A 1 150 ? 2.108 1.699 -13.856 1.00 79.88 150 VAL A O 1
ATOM 1169 N N . ALA A 1 151 ? 3.895 2.766 -14.722 1.00 78.81 151 ALA A N 1
ATOM 1170 C CA . ALA A 1 151 ? 4.876 1.761 -14.325 1.00 78.81 151 ALA A CA 1
ATOM 1171 C C . ALA A 1 151 ? 4.933 1.620 -12.795 1.00 78.81 151 ALA A C 1
ATOM 1173 O O . ALA A 1 151 ? 4.890 0.500 -12.294 1.00 78.81 151 ALA A O 1
ATOM 1174 N N . ALA A 1 152 ? 4.909 2.739 -12.058 1.00 84.62 152 ALA A N 1
ATOM 1175 C CA . ALA A 1 152 ? 4.876 2.750 -10.595 1.00 84.62 152 ALA A CA 1
ATOM 1176 C C . ALA A 1 152 ? 3.655 2.012 -10.016 1.00 84.62 152 ALA A C 1
ATOM 1178 O O . ALA A 1 152 ? 3.761 1.328 -9.004 1.00 84.62 152 ALA A O 1
ATOM 1179 N N . LEU A 1 153 ? 2.488 2.096 -10.666 1.00 87.06 153 LEU A N 1
ATOM 1180 C CA . LEU A 1 153 ? 1.303 1.342 -10.229 1.00 87.06 153 LEU A CA 1
ATOM 1181 C C . LEU A 1 153 ? 1.442 -0.167 -10.451 1.00 87.06 153 LEU A C 1
ATOM 1183 O O . LEU A 1 153 ? 0.811 -0.948 -9.747 1.00 87.06 153 LEU A O 1
ATOM 1187 N N . ARG A 1 154 ? 2.228 -0.579 -11.449 1.00 79.88 154 ARG A N 1
ATOM 1188 C CA . ARG A 1 154 ? 2.422 -1.989 -11.825 1.00 79.88 154 ARG A CA 1
ATOM 1189 C C . ARG A 1 154 ? 3.541 -2.664 -11.048 1.00 79.88 154 ARG A C 1
ATOM 1191 O O . ARG A 1 154 ? 3.534 -3.889 -10.938 1.00 79.88 154 ARG A O 1
ATOM 1198 N N . SER A 1 155 ? 4.492 -1.877 -10.557 1.00 86.06 155 SER A N 1
ATOM 1199 C CA . SER A 1 155 ? 5.603 -2.345 -9.737 1.00 86.06 155 SER A CA 1
ATOM 1200 C C . SER A 1 155 ? 5.236 -2.536 -8.271 1.00 86.06 155 SER A C 1
ATOM 1202 O O . SER A 1 155 ? 6.061 -3.055 -7.539 1.00 86.06 155 SER A O 1
ATOM 1204 N N . PHE A 1 156 ? 4.039 -2.145 -7.830 1.00 92.25 156 PHE A N 1
ATOM 1205 C CA . PHE A 1 156 ? 3.584 -2.386 -6.464 1.00 92.25 156 PHE A CA 1
ATOM 1206 C C . PHE A 1 156 ? 2.721 -3.647 -6.392 1.00 92.25 156 PHE A C 1
ATOM 1208 O O . PHE A 1 156 ? 1.654 -3.703 -7.014 1.00 92.25 156 PHE A O 1
ATOM 1215 N N . VAL A 1 157 ? 3.155 -4.632 -5.610 1.00 91.94 157 VAL A N 1
ATOM 1216 C CA . VAL A 1 157 ? 2.416 -5.880 -5.379 1.00 91.94 157 VAL A CA 1
ATOM 1217 C C . VAL A 1 157 ? 2.105 -6.008 -3.896 1.00 91.94 157 VAL A C 1
ATOM 1219 O O . VAL A 1 157 ? 3.002 -6.035 -3.068 1.00 91.94 157 VAL A O 1
ATOM 1222 N N . LEU A 1 158 ? 0.830 -6.091 -3.540 1.00 93.62 158 LEU A N 1
ATOM 1223 C CA . LEU A 1 158 ? 0.391 -6.310 -2.167 1.00 93.62 158 LEU A CA 1
ATOM 1224 C C . LEU A 1 158 ? 0.341 -7.810 -1.864 1.00 93.62 158 LEU A C 1
ATOM 1226 O O . LEU A 1 158 ? -0.376 -8.548 -2.539 1.00 93.62 158 LEU A O 1
ATOM 1230 N N . HIS A 1 159 ? 1.025 -8.232 -0.804 1.00 91.19 159 HIS A N 1
ATOM 1231 C CA . HIS A 1 159 ? 0.891 -9.556 -0.200 1.00 91.19 159 HIS A CA 1
ATOM 1232 C C . HIS A 1 159 ? 0.234 -9.421 1.166 1.00 91.19 159 HIS A C 1
ATOM 1234 O O . HIS A 1 159 ? 0.723 -8.723 2.055 1.00 91.19 159 HIS A O 1
ATOM 1240 N N . CYS A 1 160 ? -0.899 -10.087 1.319 1.00 85.62 160 CYS A N 1
ATOM 1241 C CA . CYS A 1 160 ? -1.701 -10.095 2.532 1.00 85.62 160 CYS A CA 1
ATOM 1242 C C . CYS A 1 160 ? -2.198 -11.517 2.813 1.00 85.62 160 CYS A C 1
ATOM 1244 O O . CYS A 1 160 ? -1.957 -12.428 2.019 1.00 85.62 160 CYS A O 1
ATOM 1246 N N . GLY A 1 161 ? -2.859 -11.715 3.958 1.00 71.38 161 GLY A N 1
ATOM 1247 C CA . GLY A 1 161 ? -3.332 -13.035 4.378 1.00 71.38 161 GLY A CA 1
ATOM 1248 C C . GLY A 1 161 ? -4.186 -13.743 3.317 1.00 71.38 161 GLY A C 1
ATOM 1249 O O .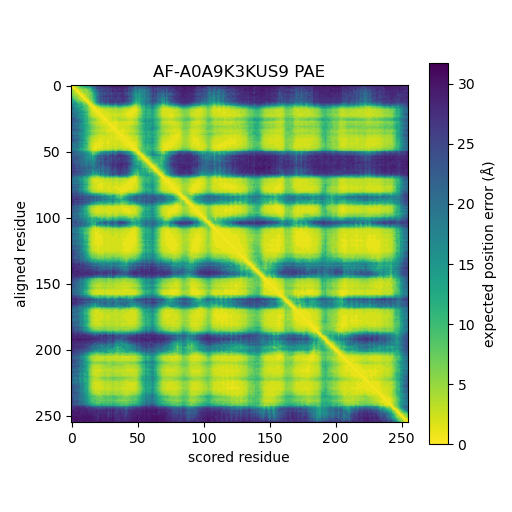 GLY A 1 161 ? -4.927 -13.117 2.557 1.00 71.38 161 GLY A O 1
ATOM 1250 N N . ASP A 1 162 ? -4.049 -15.069 3.270 1.00 62.19 162 ASP A N 1
ATOM 1251 C CA . ASP A 1 162 ? -4.432 -15.863 2.108 1.00 62.19 162 ASP A CA 1
ATOM 1252 C C . ASP A 1 162 ? -5.949 -15.874 1.823 1.00 62.19 162 ASP A C 1
ATOM 1254 O O . ASP A 1 162 ? -6.798 -16.001 2.715 1.00 62.19 162 ASP A O 1
ATOM 1258 N N . SER A 1 163 ? -6.283 -15.727 0.540 1.00 54.38 163 SER A N 1
ATOM 1259 C CA . SER A 1 163 ? -7.609 -15.307 0.051 1.00 54.38 163 SER A CA 1
ATOM 1260 C C . SER A 1 163 ? -8.681 -16.401 0.028 1.00 54.38 163 SER A C 1
ATOM 1262 O O . SER A 1 163 ? -9.864 -16.092 -0.116 1.00 54.38 163 SER A O 1
ATOM 1264 N N . VAL A 1 164 ? -8.302 -17.674 0.156 1.00 57.22 164 VAL A N 1
ATOM 1265 C CA . VAL A 1 164 ? -9.237 -18.787 -0.082 1.00 57.22 164 VAL A CA 1
ATOM 1266 C C . VAL A 1 164 ? -10.114 -19.073 1.141 1.00 57.22 164 VAL A C 1
ATOM 1268 O O . VAL A 1 164 ? -11.320 -19.259 0.986 1.00 57.22 164 VAL A O 1
ATOM 1271 N N . ASP A 1 165 ? -9.552 -18.996 2.351 1.00 52.62 165 ASP A N 1
ATOM 1272 C CA . ASP A 1 165 ? -10.268 -19.372 3.580 1.00 52.62 165 ASP A CA 1
ATOM 1273 C C . ASP A 1 165 ? -10.614 -18.176 4.493 1.00 52.62 165 ASP A C 1
ATOM 1275 O O . ASP A 1 165 ? -11.518 -18.279 5.322 1.00 52.62 165 ASP A O 1
ATOM 1279 N N . ASN A 1 166 ? -9.963 -17.015 4.314 1.00 56.56 166 ASN A N 1
ATOM 1280 C CA . ASN A 1 166 ? -10.022 -15.881 5.256 1.00 56.56 166 ASN A CA 1
ATOM 1281 C C . ASN A 1 166 ? -10.441 -14.532 4.637 1.00 56.56 166 ASN A C 1
ATOM 1283 O O . ASN A 1 166 ? -10.261 -13.480 5.252 1.00 56.56 166 ASN A O 1
ATOM 1287 N N . GLN A 1 167 ? -11.060 -14.536 3.452 1.00 57.94 167 GLN A N 1
ATOM 1288 C CA . GLN A 1 167 ? -11.488 -13.318 2.733 1.00 57.94 167 GLN A CA 1
ATOM 1289 C C . GLN A 1 167 ? -12.393 -12.357 3.542 1.00 57.94 167 GLN A C 1
ATOM 1291 O O . GLN A 1 167 ? -12.508 -11.183 3.202 1.00 57.94 167 GLN A O 1
ATOM 1296 N N . TRP A 1 168 ? -13.037 -12.841 4.612 1.00 61.34 168 TRP A N 1
ATOM 1297 C CA . TRP A 1 168 ? -13.929 -12.053 5.478 1.00 61.34 168 TRP A CA 1
ATOM 1298 C C . TRP A 1 168 ? -13.333 -11.715 6.850 1.00 61.34 168 TRP A C 1
ATOM 1300 O O . TRP A 1 168 ? -13.974 -11.022 7.638 1.00 61.34 168 TRP A O 1
ATOM 1310 N N . THR A 1 169 ? -12.147 -12.235 7.162 1.00 71.50 169 THR A N 1
ATOM 1311 C CA . THR A 1 169 ? -11.532 -12.155 8.497 1.00 71.50 169 THR A CA 1
ATOM 1312 C C . THR A 1 169 ? -10.146 -11.520 8.468 1.00 71.50 169 THR A C 1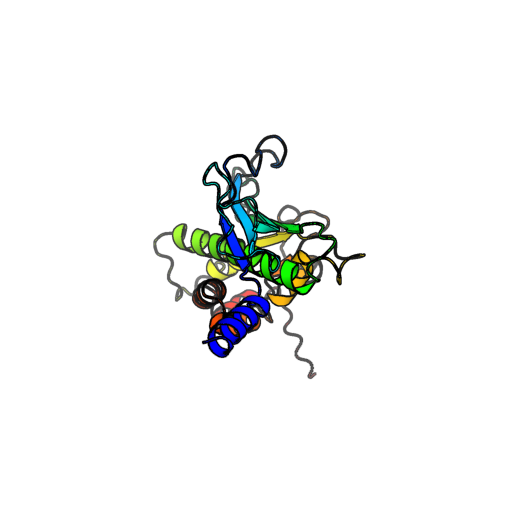
ATOM 1314 O O . THR A 1 169 ? -9.715 -10.970 9.477 1.00 71.50 169 THR A O 1
ATOM 1317 N N . CYS A 1 170 ? -9.465 -11.552 7.322 1.00 85.12 170 CYS A N 1
ATOM 1318 C CA . CYS A 1 170 ? -8.163 -10.931 7.135 1.00 85.12 170 CYS A CA 1
ATOM 1319 C C . CYS A 1 170 ? -8.311 -9.427 6.848 1.00 85.12 170 CYS A C 1
ATOM 1321 O O . CYS A 1 170 ? -8.810 -9.011 5.798 1.00 85.12 170 CYS A O 1
ATOM 1323 N N . ALA A 1 171 ? -7.872 -8.600 7.798 1.00 88.75 171 ALA A N 1
ATOM 1324 C CA . ALA A 1 171 ? -7.982 -7.148 7.719 1.00 88.75 171 ALA A CA 1
ATOM 1325 C C . ALA A 1 171 ? -7.121 -6.564 6.590 1.00 88.75 171 ALA A C 1
ATOM 1327 O O . ALA A 1 171 ? -7.579 -5.668 5.883 1.00 88.75 171 ALA A O 1
ATOM 1328 N N . SER A 1 172 ? -5.920 -7.101 6.370 1.00 90.38 172 SER A N 1
ATOM 1329 C CA . SER A 1 172 ? -5.028 -6.716 5.269 1.00 90.38 172 SER A CA 1
ATOM 1330 C C . SER A 1 172 ? -5.608 -7.039 3.885 1.00 90.38 172 SER A C 1
ATOM 1332 O O . SER A 1 172 ? -5.548 -6.200 2.982 1.00 90.38 172 SER A O 1
ATOM 1334 N N . PHE A 1 173 ? -6.277 -8.184 3.722 1.00 90.12 173 PHE A N 1
ATOM 1335 C CA . PHE A 1 173 ? -7.027 -8.505 2.501 1.00 90.12 173 PHE A CA 1
ATOM 1336 C C . PHE A 1 173 ? -8.186 -7.524 2.267 1.00 90.12 173 PHE A C 1
ATOM 1338 O O . PHE A 1 173 ? -8.324 -6.946 1.183 1.00 90.12 173 PHE A O 1
ATOM 1345 N N . MET A 1 174 ? -8.996 -7.274 3.300 1.00 90.50 174 MET A N 1
ATOM 1346 C CA . MET A 1 174 ? -10.105 -6.318 3.231 1.00 90.50 174 MET A CA 1
ATOM 1347 C C . MET A 1 174 ? -9.619 -4.887 2.946 1.00 90.50 174 MET A C 1
ATOM 1349 O O . MET A 1 174 ? -10.272 -4.154 2.199 1.00 90.50 174 MET A O 1
ATOM 1353 N N . ALA A 1 175 ? -8.462 -4.491 3.486 1.00 93.50 175 ALA A N 1
ATOM 1354 C CA . ALA A 1 175 ? -7.827 -3.206 3.207 1.00 93.50 175 ALA A CA 1
ATOM 1355 C C . ALA A 1 175 ? -7.443 -3.082 1.727 1.00 93.50 175 ALA A C 1
ATOM 1357 O O . ALA A 1 175 ? -7.774 -2.075 1.096 1.00 93.50 175 ALA A O 1
ATOM 1358 N N . GLY A 1 176 ? -6.840 -4.128 1.148 1.00 93.56 176 GLY A N 1
ATOM 1359 C CA . GLY A 1 176 ? -6.563 -4.207 -0.287 1.00 93.56 176 GLY A CA 1
ATOM 1360 C C . GLY A 1 176 ? -7.820 -3.960 -1.124 1.00 93.56 176 GLY A C 1
ATOM 1361 O O . GLY A 1 176 ? -7.847 -3.061 -1.968 1.00 93.56 176 GLY A O 1
ATOM 1362 N N . GLN A 1 177 ? -8.915 -4.665 -0.828 1.00 91.75 177 GLN A N 1
ATOM 1363 C CA . GLN A 1 177 ? -10.187 -4.476 -1.535 1.00 91.75 177 GLN A CA 1
ATOM 1364 C C . GLN A 1 177 ? -10.774 -3.065 -1.364 1.00 91.75 177 GLN A C 1
ATOM 1366 O O . GLN A 1 177 ? -11.279 -2.484 -2.333 1.00 91.75 177 GLN A O 1
ATOM 1371 N N . ALA A 1 178 ? -10.695 -2.502 -0.154 1.00 93.19 178 ALA A N 1
ATOM 1372 C CA . ALA A 1 178 ? -11.158 -1.150 0.161 1.00 93.19 178 ALA A CA 1
ATOM 1373 C C . ALA A 1 178 ? -10.355 -0.061 -0.570 1.00 93.19 178 ALA A C 1
ATOM 1375 O O . ALA A 1 178 ? -10.866 1.039 -0.789 1.00 93.19 178 ALA A O 1
ATOM 1376 N N . ARG A 1 179 ? -9.120 -0.370 -0.982 1.00 94.81 179 ARG A N 1
ATOM 1377 C CA . ARG A 1 179 ? -8.240 0.505 -1.771 1.00 94.81 179 ARG A CA 1
ATOM 1378 C C . ARG A 1 179 ? -8.193 0.181 -3.262 1.00 94.81 179 ARG A C 1
ATOM 1380 O O . ARG A 1 179 ? -7.551 0.899 -4.023 1.00 94.81 179 ARG A O 1
ATOM 1387 N N . GLY A 1 180 ? -8.948 -0.825 -3.699 1.00 92.44 180 GLY A N 1
ATOM 1388 C CA . GLY A 1 180 ? -9.063 -1.188 -5.109 1.00 92.44 180 GLY A CA 1
ATOM 1389 C C . GLY A 1 180 ? -7.881 -2.001 -5.614 1.00 92.44 180 GLY A C 1
ATOM 1390 O O . GLY A 1 180 ? -7.540 -1.904 -6.786 1.00 92.44 180 GLY A O 1
ATOM 1391 N N . PHE A 1 181 ? -7.259 -2.789 -4.745 1.00 91.69 181 PHE A N 1
ATOM 1392 C CA . PHE A 1 181 ? -6.348 -3.845 -5.150 1.00 91.69 181 PHE A CA 1
ATOM 1393 C C . PHE A 1 181 ? -7.150 -5.094 -5.523 1.00 91.69 181 PHE A C 1
ATOM 1395 O O . PHE A 1 181 ? -8.126 -5.446 -4.853 1.00 91.69 181 PHE A O 1
ATOM 1402 N N . ALA A 1 182 ? -6.750 -5.740 -6.613 1.00 87.56 182 ALA A N 1
ATOM 1403 C CA . ALA A 1 182 ? -7.379 -6.938 -7.153 1.00 87.56 182 ALA A CA 1
ATOM 1404 C C . ALA A 1 182 ? -6.341 -8.060 -7.292 1.00 87.56 182 ALA A C 1
ATOM 1406 O O . ALA A 1 182 ? -5.161 -7.750 -7.490 1.00 87.56 182 ALA A O 1
ATOM 1407 N N . PRO A 1 183 ? -6.744 -9.342 -7.194 1.00 86.25 183 PRO A N 1
ATOM 1408 C CA . PRO A 1 183 ? -5.817 -10.459 -7.324 1.00 86.25 183 PRO A CA 1
ATOM 1409 C C . PRO A 1 183 ? -5.005 -10.369 -8.616 1.00 86.25 183 PRO A C 1
ATOM 1411 O O . PRO A 1 183 ? -5.555 -10.167 -9.701 1.00 86.25 183 PRO A O 1
ATOM 1414 N N . LEU A 1 184 ? -3.690 -10.546 -8.509 1.00 82.00 184 LEU A N 1
ATOM 1415 C CA . LEU A 1 184 ? -2.771 -10.448 -9.639 1.00 82.00 184 LEU A CA 1
ATOM 1416 C C . LEU A 1 184 ? -3.151 -11.434 -10.754 1.00 82.00 184 LEU A C 1
ATOM 1418 O O . LEU A 1 184 ? -3.197 -11.050 -11.924 1.00 82.00 184 LEU A O 1
ATOM 1422 N N . LYS A 1 185 ? -3.522 -12.668 -10.393 1.00 78.38 185 LYS A N 1
ATOM 1423 C CA . LYS A 1 185 ? -4.014 -13.696 -11.325 1.00 78.38 185 LYS A CA 1
ATOM 1424 C C . LYS A 1 185 ? -5.210 -13.259 -12.185 1.00 78.38 185 LYS A C 1
ATOM 1426 O O . LYS A 1 185 ? -5.311 -13.686 -13.331 1.00 78.38 185 LYS A O 1
ATOM 1431 N N . ASP A 1 186 ? -6.083 -12.394 -11.666 1.00 76.69 186 ASP A N 1
ATOM 1432 C CA . ASP A 1 186 ? -7.268 -11.910 -12.390 1.00 76.69 186 ASP A CA 1
ATOM 1433 C C . ASP A 1 186 ? -6.902 -10.765 -13.351 1.00 76.69 186 ASP A C 1
ATOM 1435 O O . ASP A 1 186 ? -7.572 -10.530 -14.359 1.00 76.69 186 ASP A O 1
ATOM 1439 N N . MET A 1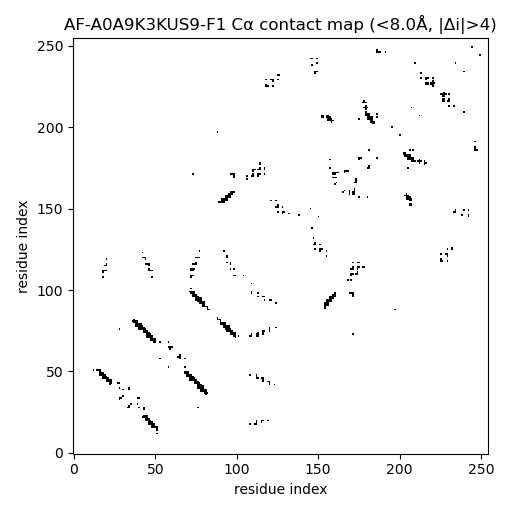 187 ? -5.807 -10.063 -13.054 1.00 69.88 187 MET A N 1
ATOM 1440 C CA . MET A 1 187 ? -5.334 -8.889 -13.789 1.00 69.88 187 MET A CA 1
ATOM 1441 C C . MET A 1 187 ? -4.290 -9.237 -14.864 1.00 69.88 187 MET A C 1
ATOM 1443 O O . MET A 1 187 ? -4.084 -8.475 -15.816 1.00 69.88 187 MET A O 1
ATOM 1447 N N . VAL A 1 188 ? -3.635 -10.397 -14.756 1.00 63.47 188 VAL A N 1
ATOM 1448 C CA . VAL A 1 188 ? -2.645 -10.889 -15.722 1.00 63.47 188 VAL A CA 1
ATOM 1449 C C . VAL A 1 188 ? -3.329 -11.738 -16.797 1.00 63.47 188 VAL A C 1
ATOM 1451 O O . VAL A 1 188 ? -3.667 -12.899 -16.596 1.00 63.47 188 VAL A O 1
ATOM 1454 N N . ARG A 1 189 ? -3.479 -11.190 -18.011 1.00 55.72 189 ARG A N 1
ATOM 1455 C CA . ARG A 1 189 ? -3.840 -12.005 -19.184 1.00 55.72 189 ARG A CA 1
ATOM 1456 C C . ARG A 1 189 ? -2.679 -12.942 -19.533 1.00 55.72 189 ARG A C 1
ATOM 1458 O O . ARG A 1 189 ? -1.589 -12.460 -19.850 1.00 55.72 189 ARG A O 1
ATOM 1465 N N . THR A 1 190 ? -2.954 -14.245 -19.596 1.00 46.94 190 THR A N 1
ATOM 1466 C CA . THR A 1 190 ? -2.039 -15.331 -20.018 1.00 46.94 190 THR A CA 1
ATOM 1467 C C . THR A 1 190 ? -1.426 -15.146 -21.412 1.00 46.94 190 THR A C 1
ATOM 1469 O O . THR A 1 190 ? -0.445 -15.802 -21.741 1.00 46.94 190 THR A O 1
ATOM 1472 N N . SER A 1 191 ? -1.961 -14.238 -22.234 1.00 39.62 191 SER A N 1
ATOM 1473 C CA . SER A 1 191 ? -1.432 -13.898 -23.561 1.00 39.62 191 SER A CA 1
ATOM 1474 C C . SER A 1 191 ? -0.629 -12.591 -23.608 1.00 39.62 191 SER A C 1
ATOM 1476 O O . SER A 1 191 ? -0.218 -12.168 -24.689 1.00 39.62 191 SER A O 1
ATOM 1478 N N . SER A 1 192 ? -0.472 -11.886 -22.482 1.00 41.00 192 SER A N 1
ATOM 1479 C CA . SER A 1 192 ? 0.261 -10.620 -22.439 1.00 41.00 192 SER A CA 1
ATOM 1480 C C . SER A 1 192 ? 1.735 -10.850 -22.115 1.00 41.00 192 SER A C 1
ATOM 1482 O O . SER A 1 192 ? 2.078 -11.770 -21.386 1.00 41.00 192 SER A O 1
ATOM 1484 N N . ILE A 1 193 ? 2.580 -9.979 -22.663 1.00 39.50 193 ILE A N 1
ATOM 1485 C CA . ILE A 1 193 ? 4.050 -9.961 -22.646 1.00 39.50 193 ILE A CA 1
ATOM 1486 C C . ILE A 1 193 ? 4.583 -9.706 -21.219 1.00 39.50 193 ILE A C 1
ATOM 1488 O O . ILE A 1 193 ? 5.275 -8.726 -20.957 1.00 39.50 193 ILE A O 1
ATOM 1492 N N . TYR A 1 194 ? 4.150 -10.479 -20.230 1.00 46.94 194 TYR A N 1
ATOM 1493 C CA . TYR A 1 194 ? 4.848 -10.551 -18.958 1.00 46.94 194 TYR A CA 1
ATOM 1494 C C . TYR A 1 194 ? 5.917 -11.611 -19.141 1.00 46.94 194 TYR A C 1
ATOM 1496 O O . TYR A 1 194 ? 5.617 -12.743 -19.517 1.00 46.94 194 TYR A O 1
ATOM 1504 N N . SER A 1 195 ? 7.172 -11.225 -18.928 1.00 44.91 195 SER A N 1
ATOM 1505 C CA . SER A 1 195 ? 8.210 -12.219 -18.705 1.00 44.91 195 SER A CA 1
ATOM 1506 C C . SER A 1 195 ? 7.742 -13.082 -17.537 1.00 44.91 195 SER A C 1
ATOM 1508 O O . SER A 1 195 ? 7.337 -12.540 -16.510 1.00 44.91 195 SER A O 1
ATOM 1510 N N . SER A 1 196 ? 7.785 -14.405 -17.673 1.00 48.12 196 SER A N 1
ATOM 1511 C CA . SER A 1 196 ? 7.546 -15.342 -16.567 1.00 48.12 196 SER A CA 1
ATOM 1512 C C . SER A 1 196 ? 8.482 -15.110 -15.373 1.00 48.12 196 SER A C 1
ATOM 1514 O O . SER A 1 196 ? 8.281 -15.713 -14.331 1.00 48.12 196 SER A O 1
ATOM 1516 N N . ASN A 1 197 ? 9.488 -14.246 -15.538 1.00 50.44 197 ASN A N 1
ATOM 1517 C CA . ASN A 1 197 ? 10.435 -13.823 -14.513 1.00 50.44 197 ASN A CA 1
ATOM 1518 C C . ASN A 1 197 ? 9.973 -12.554 -13.766 1.00 50.44 197 ASN A C 1
ATOM 1520 O O . ASN A 1 197 ? 10.688 -12.071 -12.899 1.00 50.44 197 ASN A O 1
ATOM 1524 N N . PHE A 1 198 ? 8.840 -11.950 -14.151 1.00 53.53 198 PHE A N 1
ATOM 1525 C CA . PHE A 1 198 ? 8.372 -10.671 -13.603 1.00 53.53 198 PHE A CA 1
ATOM 1526 C C . PHE A 1 198 ? 7.528 -10.850 -12.333 1.00 53.53 198 PHE A C 1
ATOM 1528 O O . PHE A 1 198 ? 7.666 -10.096 -11.380 1.00 53.53 198 PHE A O 1
ATOM 1535 N N . TYR A 1 199 ? 6.676 -11.870 -12.292 1.00 58.59 199 TYR A N 1
ATOM 1536 C CA . TYR A 1 199 ? 5.897 -12.237 -11.111 1.00 58.59 199 TYR A CA 1
ATOM 1537 C C . TYR A 1 199 ? 6.197 -13.687 -10.743 1.00 58.59 199 TYR A C 1
ATOM 1539 O O . TYR A 1 199 ? 6.621 -14.453 -11.608 1.00 58.59 199 TYR A O 1
ATOM 1547 N N . ASP A 1 200 ? 5.975 -14.051 -9.478 1.00 59.66 200 ASP A N 1
ATOM 1548 C CA . ASP A 1 200 ? 6.082 -15.449 -9.062 1.00 59.66 200 ASP A CA 1
ATOM 1549 C C . ASP A 1 200 ? 5.146 -16.316 -9.922 1.00 59.66 200 ASP A C 1
ATOM 1551 O O . ASP A 1 200 ? 4.086 -15.863 -10.370 1.00 59.66 200 ASP A O 1
ATOM 1555 N N . HIS A 1 201 ? 5.543 -17.558 -10.184 1.00 58.75 201 HIS A N 1
ATOM 1556 C CA . HIS A 1 201 ? 4.834 -18.495 -11.053 1.00 58.75 201 HIS A CA 1
ATOM 1557 C C . HIS A 1 201 ? 3.390 -18.747 -10.607 1.00 58.75 201 HIS A C 1
ATOM 1559 O O . HIS A 1 201 ? 2.542 -19.065 -11.443 1.00 58.75 201 HIS A O 1
ATOM 1565 N N . ASN A 1 202 ? 3.102 -18.555 -9.320 1.00 66.31 202 ASN A N 1
ATOM 1566 C CA . ASN A 1 202 ? 1.766 -18.713 -8.757 1.00 66.31 202 ASN A CA 1
ATOM 1567 C C . ASN A 1 202 ? 0.863 -17.484 -8.963 1.00 66.31 202 ASN A C 1
ATOM 1569 O O . ASN A 1 202 ? -0.349 -17.589 -8.792 1.00 66.31 202 ASN A O 1
ATOM 1573 N N . LEU A 1 203 ? 1.419 -16.342 -9.401 1.00 72.25 203 LEU A N 1
ATOM 1574 C CA . LEU A 1 203 ? 0.714 -15.057 -9.515 1.00 72.25 203 LEU A CA 1
ATOM 1575 C C . LEU A 1 203 ? -0.002 -14.663 -8.214 1.00 72.25 203 LEU A C 1
ATOM 1577 O O . LEU A 1 203 ? -1.095 -14.084 -8.243 1.00 72.25 203 LEU A O 1
ATOM 1581 N N . ASP A 1 204 ? 0.634 -14.983 -7.090 1.00 78.06 204 ASP A N 1
ATOM 1582 C CA . ASP A 1 204 ? 0.151 -14.643 -5.761 1.00 78.06 204 ASP A CA 1
ATOM 1583 C C . ASP A 1 204 ? 0.330 -13.142 -5.494 1.00 78.06 204 ASP A C 1
ATOM 1585 O O . ASP A 1 204 ? 1.253 -12.491 -5.996 1.00 78.06 204 ASP A O 1
ATOM 1589 N N . GLY A 1 205 ? -0.607 -12.584 -4.730 1.00 85.88 205 GLY A N 1
ATOM 1590 C CA . GLY A 1 205 ? -0.661 -11.164 -4.397 1.00 85.88 205 GLY A CA 1
ATOM 1591 C C . GLY A 1 205 ? -1.716 -10.375 -5.175 1.00 85.88 205 GLY A C 1
ATOM 1592 O O . GLY A 1 205 ? -2.532 -10.907 -5.936 1.00 85.88 205 GLY A O 1
ATOM 1593 N N . PHE A 1 206 ? -1.725 -9.068 -4.938 1.00 89.31 206 PHE A N 1
ATOM 1594 C CA . PHE A 1 206 ? -2.724 -8.136 -5.444 1.00 89.31 206 PHE A CA 1
ATOM 1595 C C . PHE A 1 206 ? -2.053 -6.926 -6.084 1.00 89.31 206 PHE A C 1
ATOM 1597 O O . PHE A 1 206 ? -1.032 -6.436 -5.613 1.00 89.31 206 PHE A O 1
ATOM 1604 N N . VAL A 1 207 ? -2.663 -6.397 -7.137 1.00 89.38 207 VAL A N 1
ATOM 1605 C CA . VAL A 1 207 ? -2.184 -5.204 -7.842 1.00 89.38 207 VAL A CA 1
ATOM 1606 C C . VAL A 1 207 ? -3.260 -4.138 -7.891 1.00 89.38 207 VAL A C 1
ATOM 1608 O O . VAL A 1 207 ? -4.453 -4.427 -7.796 1.00 89.38 207 VAL A O 1
ATOM 1611 N N . PHE A 1 208 ? -2.833 -2.888 -8.039 1.00 90.06 208 PHE A N 1
ATOM 1612 C CA . PHE A 1 208 ? -3.742 -1.754 -8.082 1.00 90.06 208 PHE A CA 1
ATOM 1613 C C . PHE A 1 208 ? -4.628 -1.801 -9.336 1.00 90.06 208 PHE A C 1
ATOM 1615 O O . PHE A 1 208 ? -4.165 -1.606 -10.465 1.00 90.06 208 PHE A O 1
ATOM 1622 N N . ASP A 1 209 ? -5.929 -2.017 -9.145 1.00 87.44 209 ASP A N 1
ATOM 1623 C CA . ASP A 1 209 ? -6.910 -1.926 -10.216 1.00 87.44 209 ASP A CA 1
ATOM 1624 C C . ASP A 1 209 ? -7.280 -0.460 -10.444 1.00 87.44 209 ASP A C 1
ATOM 1626 O O . ASP A 1 209 ? -8.136 0.125 -9.778 1.00 87.44 209 ASP A O 1
ATOM 1630 N N . SER A 1 210 ? -6.640 0.133 -11.448 1.00 82.88 210 SER A N 1
ATOM 1631 C CA . SER A 1 210 ? -6.866 1.525 -11.835 1.00 82.88 210 SER A CA 1
ATOM 1632 C C . SER A 1 210 ? -8.322 1.869 -12.192 1.00 82.88 210 SER A C 1
ATOM 1634 O O . SER A 1 210 ? -8.685 3.046 -12.128 1.00 82.88 210 SER A O 1
ATOM 1636 N N . SER A 1 211 ? -9.163 0.884 -12.540 1.00 78.81 211 SER A N 1
ATOM 1637 C CA . SER A 1 211 ? -10.580 1.116 -12.841 1.00 78.81 211 SER A CA 1
ATOM 1638 C C . SER A 1 211 ? -11.385 1.490 -11.593 1.00 78.81 211 SER A C 1
ATOM 1640 O O . SER A 1 211 ? -12.299 2.310 -11.679 1.00 78.81 211 SER A O 1
ATOM 1642 N N . LYS A 1 212 ? -10.988 0.961 -10.429 1.00 85.94 212 LYS A N 1
ATOM 1643 C CA . LYS A 1 212 ? -11.697 1.114 -9.152 1.00 85.94 212 LYS A CA 1
ATOM 1644 C C . LYS A 1 212 ? -10.905 1.928 -8.129 1.00 85.94 212 LYS A C 1
ATOM 1646 O O . LYS A 1 212 ? -11.448 2.826 -7.483 1.00 85.94 212 LYS A O 1
ATOM 1651 N N . GLY A 1 213 ? -9.610 1.653 -7.991 1.00 88.94 213 GLY A N 1
ATOM 1652 C CA . GLY A 1 213 ? -8.744 2.226 -6.961 1.00 88.94 213 GLY A CA 1
ATOM 1653 C C . GLY A 1 213 ? -8.652 3.752 -7.012 1.00 88.94 213 GLY A C 1
ATOM 1654 O O . GLY A 1 213 ? -8.636 4.407 -5.972 1.00 88.94 213 GLY A O 1
ATOM 1655 N N . MET A 1 214 ? -8.703 4.346 -8.209 1.00 90.00 214 MET A N 1
ATOM 1656 C CA . MET A 1 214 ? -8.716 5.806 -8.384 1.00 90.00 214 MET A CA 1
ATOM 1657 C C . MET A 1 214 ? -9.903 6.476 -7.678 1.00 90.00 214 MET A C 1
ATOM 1659 O O . MET A 1 214 ? -9.759 7.541 -7.073 1.00 90.00 214 MET A O 1
ATOM 1663 N N . GLU A 1 215 ? -11.087 5.873 -7.772 1.00 91.06 215 GLU A N 1
ATOM 1664 C CA . GLU A 1 215 ? -12.315 6.406 -7.179 1.00 91.06 215 GLU A CA 1
ATOM 1665 C C . GLU A 1 215 ? -12.346 6.178 -5.667 1.00 91.06 215 GLU A C 1
ATOM 1667 O O . GLU A 1 215 ? -12.775 7.060 -4.917 1.00 91.06 215 GLU A O 1
ATOM 1672 N N . LEU A 1 216 ? -11.816 5.040 -5.213 1.00 94.00 216 LEU A N 1
ATOM 1673 C CA . LEU A 1 216 ?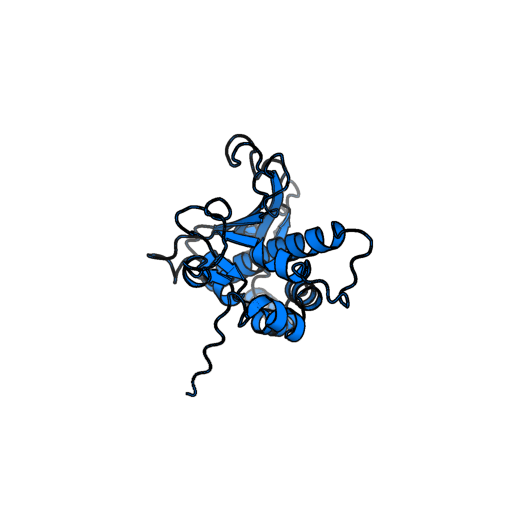 -11.683 4.719 -3.793 1.00 94.00 216 LEU A CA 1
ATOM 1674 C C . LEU A 1 216 ? -10.716 5.680 -3.088 1.00 94.00 216 LEU A C 1
ATOM 1676 O O . LEU A 1 216 ? -11.070 6.256 -2.058 1.00 94.00 216 LEU A O 1
ATOM 1680 N N . TYR A 1 217 ? -9.544 5.949 -3.674 1.00 94.56 217 TYR A N 1
ATOM 1681 C CA . TYR A 1 217 ? -8.611 6.940 -3.129 1.00 94.56 217 TYR A CA 1
ATOM 1682 C C . TYR A 1 217 ? -9.151 8.368 -3.201 1.00 94.56 217 TYR A C 1
ATOM 1684 O O . TYR A 1 217 ? -8.987 9.119 -2.241 1.00 94.56 217 TYR A O 1
ATOM 1692 N N . ARG A 1 218 ? -9.867 8.742 -4.271 1.00 93.56 218 ARG A N 1
ATOM 1693 C CA . ARG A 1 218 ? -10.548 10.047 -4.339 1.00 93.56 218 ARG A CA 1
ATOM 1694 C C . ARG A 1 218 ? -11.565 10.212 -3.209 1.00 93.56 218 ARG A C 1
ATOM 1696 O O . ARG A 1 218 ? -11.630 11.273 -2.599 1.00 93.56 218 ARG A O 1
ATOM 1703 N N . SER A 1 219 ? -12.361 9.180 -2.943 1.00 93.62 219 SER A N 1
ATOM 1704 C CA . SER A 1 219 ? -13.387 9.224 -1.897 1.00 93.62 219 SER A CA 1
ATOM 1705 C C . SER A 1 219 ? -12.748 9.362 -0.512 1.00 93.62 219 SER A C 1
ATOM 1707 O O . SER A 1 219 ? -13.132 10.228 0.274 1.00 93.62 219 SER A O 1
ATOM 1709 N N . ALA A 1 220 ? -11.705 8.577 -0.246 1.00 93.69 220 ALA A N 1
ATOM 1710 C CA . ALA A 1 220 ? -10.991 8.593 1.026 1.00 93.69 220 ALA A CA 1
ATOM 1711 C C . ALA A 1 220 ? -10.103 9.827 1.254 1.00 93.69 220 ALA A C 1
ATOM 1713 O O . ALA A 1 220 ? -9.801 10.149 2.401 1.00 93.69 220 ALA A O 1
ATOM 1714 N N . ALA A 1 221 ? -9.709 10.548 0.199 1.00 92.94 221 ALA A N 1
ATOM 1715 C CA . ALA A 1 221 ? -8.933 11.788 0.307 1.00 92.94 221 ALA A CA 1
ATOM 1716 C C . ALA A 1 221 ? -9.645 12.882 1.123 1.00 92.94 221 ALA A C 1
ATOM 1718 O O . ALA A 1 221 ? -9.017 13.835 1.574 1.00 92.94 221 ALA A O 1
ATOM 1719 N N . THR A 1 222 ? -10.958 12.752 1.322 1.00 90.75 222 THR A N 1
ATOM 1720 C CA . THR A 1 222 ? -11.744 13.670 2.156 1.00 90.75 222 THR A CA 1
ATOM 1721 C C . THR A 1 222 ? -11.564 13.438 3.658 1.00 90.75 222 THR A C 1
ATOM 1723 O O . THR A 1 222 ? -11.858 14.333 4.447 1.00 90.75 222 THR A O 1
ATOM 1726 N N . THR A 1 223 ? -11.075 12.260 4.057 1.00 87.44 223 THR A N 1
ATOM 1727 C CA . THR A 1 223 ? -10.986 11.831 5.462 1.00 87.44 223 THR A CA 1
ATOM 1728 C C . THR A 1 223 ? -9.593 11.363 5.881 1.00 87.44 223 THR A C 1
ATOM 1730 O O . THR A 1 223 ? -9.363 11.168 7.069 1.00 87.44 223 THR A O 1
ATOM 1733 N N . SER A 1 224 ? -8.667 11.161 4.940 1.00 92.31 224 SER A N 1
ATOM 1734 C CA . SER A 1 224 ? -7.291 10.723 5.201 1.00 92.31 224 SER A CA 1
ATOM 1735 C C . SER A 1 224 ? -6.301 11.555 4.389 1.00 92.31 224 SER A C 1
ATOM 1737 O O . SER A 1 224 ? -6.402 11.638 3.163 1.00 92.31 224 SER A O 1
ATOM 1739 N N . GLU A 1 225 ? -5.319 12.148 5.073 1.00 93.75 225 GLU A N 1
ATOM 1740 C CA . GLU A 1 225 ? -4.276 12.945 4.420 1.00 93.75 225 GLU A CA 1
ATOM 1741 C C . GLU A 1 225 ? -3.340 12.071 3.576 1.00 93.75 225 GLU A C 1
ATOM 1743 O O . GLU A 1 225 ? -2.980 12.455 2.464 1.00 93.75 225 GLU A O 1
ATOM 1748 N N . THR A 1 226 ? -3.014 10.857 4.027 1.00 93.88 226 THR A N 1
ATOM 1749 C CA . THR A 1 226 ? -2.226 9.906 3.229 1.00 93.88 226 THR A CA 1
ATOM 1750 C C . THR A 1 226 ? -2.979 9.507 1.957 1.00 93.88 226 THR A C 1
ATOM 1752 O O . THR A 1 226 ? -2.415 9.556 0.863 1.00 93.88 226 THR A O 1
ATOM 1755 N N . ALA A 1 227 ? -4.288 9.241 2.049 1.00 94.56 227 ALA A N 1
ATOM 1756 C CA . ALA A 1 227 ? -5.113 8.972 0.869 1.00 94.56 227 ALA A CA 1
ATOM 1757 C C . ALA A 1 227 ? -5.192 10.182 -0.082 1.00 94.56 227 ALA A C 1
ATOM 1759 O O . ALA A 1 227 ? -5.189 10.012 -1.301 1.00 94.56 227 ALA A O 1
ATOM 1760 N N . ASN A 1 228 ? -5.227 11.406 0.456 1.00 94.62 228 ASN A N 1
ATOM 1761 C CA . ASN A 1 228 ? -5.180 12.645 -0.322 1.00 94.62 228 ASN A CA 1
ATOM 1762 C C . ASN A 1 228 ? -3.835 12.822 -1.047 1.00 94.62 228 ASN A C 1
ATOM 1764 O O . ASN A 1 228 ? -3.823 13.174 -2.229 1.00 94.62 228 ASN A O 1
ATOM 1768 N N . ARG A 1 229 ? -2.707 12.516 -0.393 1.00 95.88 229 ARG A N 1
ATOM 1769 C CA . ARG A 1 229 ? -1.378 12.493 -1.030 1.00 95.88 229 ARG A CA 1
ATOM 1770 C C . ARG A 1 229 ? -1.334 11.495 -2.183 1.00 95.88 229 ARG A C 1
ATOM 1772 O O . ARG A 1 229 ? -0.987 11.886 -3.296 1.00 95.88 229 ARG A O 1
ATOM 1779 N N . ILE A 1 230 ? -1.786 10.260 -1.954 1.00 95.56 230 ILE A N 1
ATOM 1780 C CA . ILE A 1 230 ? -1.887 9.228 -2.998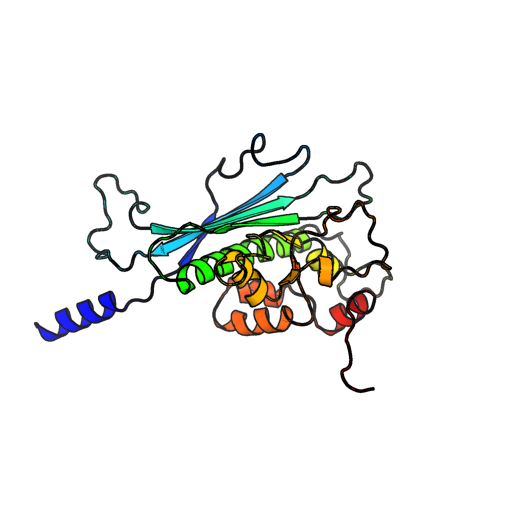 1.00 95.56 230 ILE A CA 1
ATOM 1781 C C . ILE A 1 230 ? -2.740 9.744 -4.157 1.00 95.56 230 ILE A C 1
ATOM 1783 O O . ILE A 1 230 ? -2.276 9.778 -5.294 1.00 95.56 230 ILE A O 1
ATOM 1787 N N . HIS A 1 231 ? -3.949 10.240 -3.879 1.00 93.38 231 HIS A N 1
ATOM 1788 C CA . HIS A 1 231 ? -4.860 10.748 -4.903 1.00 93.38 231 HIS A CA 1
ATOM 1789 C C . HIS A 1 231 ? -4.224 11.821 -5.806 1.00 93.38 231 HIS A C 1
ATOM 1791 O O . HIS A 1 231 ? -4.478 11.831 -7.010 1.00 93.38 231 HIS A O 1
ATOM 1797 N N . ARG A 1 232 ? -3.385 12.702 -5.247 1.00 91.88 232 ARG A N 1
ATOM 1798 C CA . ARG A 1 232 ? -2.678 13.754 -5.998 1.00 91.88 232 ARG A CA 1
ATOM 1799 C C . ARG A 1 232 ? -1.532 13.223 -6.860 1.00 91.88 232 ARG A C 1
ATOM 1801 O O . ARG A 1 232 ? -1.202 13.844 -7.871 1.00 91.88 232 ARG A O 1
ATOM 1808 N N . ILE A 1 233 ? -0.913 12.120 -6.449 1.00 91.75 233 ILE A N 1
ATOM 1809 C CA . ILE A 1 233 ? 0.203 11.495 -7.166 1.00 91.75 233 ILE A CA 1
ATOM 1810 C C . ILE A 1 233 ? -0.305 10.632 -8.322 1.00 91.75 233 ILE A C 1
ATOM 1812 O O . ILE A 1 233 ? 0.309 10.645 -9.394 1.00 91.75 233 ILE A O 1
ATOM 1816 N N . LEU A 1 234 ? -1.423 9.927 -8.115 1.00 90.25 234 LEU A N 1
ATOM 1817 C CA . LEU A 1 234 ? -1.978 8.988 -9.083 1.00 90.25 234 LEU A CA 1
ATOM 1818 C C . LEU A 1 234 ? -2.166 9.629 -10.478 1.00 90.25 234 LEU A C 1
ATOM 1820 O O . LEU A 1 234 ? -2.641 10.766 -10.590 1.00 90.25 234 LEU A O 1
ATOM 1824 N N . PRO A 1 235 ? -1.833 8.905 -11.564 1.00 84.81 235 PRO A N 1
ATOM 1825 C CA . PRO A 1 235 ? -2.034 9.389 -12.923 1.00 84.81 235 PRO A CA 1
ATOM 1826 C C . PRO A 1 235 ? -3.518 9.633 -13.210 1.00 84.81 235 PRO A C 1
ATOM 1828 O O . PRO A 1 235 ? -4.407 8.952 -12.698 1.00 84.81 235 PRO A O 1
ATOM 1831 N N . ASN A 1 236 ? -3.809 10.614 -14.065 1.00 83.44 236 ASN A N 1
ATOM 1832 C CA . ASN A 1 236 ? -5.190 10.911 -14.434 1.00 83.44 236 ASN A CA 1
ATOM 1833 C C . ASN A 1 236 ? -5.805 9.781 -15.292 1.00 83.44 236 ASN A C 1
ATOM 1835 O O . ASN A 1 236 ? -5.106 8.946 -15.874 1.00 83.44 236 ASN A O 1
ATOM 1839 N N . LYS A 1 237 ? -7.140 9.780 -15.396 1.00 79.75 237 LYS A N 1
ATOM 1840 C CA . LYS A 1 237 ? -7.900 8.742 -16.114 1.00 79.75 237 LYS A CA 1
ATOM 1841 C C . LYS A 1 237 ? -7.504 8.625 -17.591 1.00 79.75 237 LYS A C 1
ATOM 1843 O O . LYS A 1 237 ? -7.479 7.516 -18.114 1.00 79.75 237 LYS A O 1
ATOM 1848 N N . GLU A 1 238 ? -7.166 9.734 -18.250 1.00 79.19 238 GLU A N 1
ATOM 1849 C CA . GLU A 1 238 ? -6.759 9.733 -19.661 1.00 79.19 238 GLU A CA 1
ATOM 1850 C C . GLU A 1 238 ? -5.398 9.062 -19.864 1.00 79.19 238 GLU A C 1
ATOM 1852 O O . GLU A 1 238 ? -5.238 8.265 -20.788 1.00 79.19 238 GLU A O 1
ATOM 1857 N N . THR A 1 239 ? -4.421 9.361 -19.001 1.00 77.69 239 THR A N 1
ATOM 1858 C CA . THR A 1 239 ? -3.107 8.708 -19.001 1.00 77.69 239 THR A CA 1
ATOM 1859 C C . THR A 1 239 ? -3.283 7.216 -18.786 1.00 77.69 239 THR A C 1
ATOM 1861 O O . THR A 1 239 ? -2.798 6.429 -19.594 1.00 77.69 239 THR A O 1
ATOM 1864 N N . LEU A 1 240 ? -4.052 6.821 -17.768 1.00 76.25 240 LEU A N 1
ATOM 1865 C CA . LEU A 1 240 ? -4.343 5.415 -17.514 1.00 76.25 240 LEU A CA 1
ATOM 1866 C C . LEU A 1 240 ? -4.931 4.748 -18.759 1.00 76.25 240 LEU A C 1
ATOM 1868 O O . LEU A 1 240 ? -4.300 3.842 -19.281 1.00 76.25 240 LEU A O 1
ATOM 1872 N N . GLN A 1 241 ? -6.031 5.252 -19.324 1.00 72.19 241 GLN A N 1
ATOM 1873 C CA . GLN A 1 241 ? -6.671 4.676 -20.520 1.00 72.19 241 GLN A CA 1
ATOM 1874 C C . GLN A 1 241 ? -5.715 4.457 -21.709 1.00 72.19 241 GLN A C 1
ATOM 1876 O O . GLN A 1 241 ? -5.851 3.473 -22.443 1.00 72.19 241 GLN A O 1
ATOM 1881 N N . ARG A 1 242 ? -4.714 5.326 -21.901 1.00 70.56 242 ARG A N 1
ATOM 1882 C CA . ARG A 1 242 ? -3.718 5.172 -22.979 1.00 70.56 242 ARG A CA 1
ATOM 1883 C C . ARG A 1 242 ? -2.788 3.979 -22.768 1.00 70.56 242 ARG A C 1
ATOM 1885 O O . ARG A 1 242 ? -2.411 3.332 -23.741 1.00 70.56 242 ARG A O 1
ATOM 1892 N N . TYR A 1 243 ? -2.434 3.679 -21.520 1.00 65.75 243 TYR A N 1
ATOM 1893 C CA . TYR A 1 243 ? -1.476 2.623 -21.179 1.00 65.75 243 TYR A CA 1
ATOM 1894 C C . TYR A 1 243 ? -2.140 1.351 -20.636 1.00 65.75 243 TYR A C 1
ATOM 1896 O O . TYR A 1 243 ? -1.518 0.286 -20.628 1.00 65.75 243 TYR A O 1
ATOM 1904 N N . THR A 1 244 ? -3.405 1.427 -20.219 1.00 58.06 244 THR A N 1
ATOM 1905 C CA . THR A 1 244 ? -4.184 0.311 -19.676 1.00 58.06 244 THR A CA 1
ATOM 1906 C C . THR A 1 244 ? -4.923 -0.474 -20.757 1.00 58.06 244 THR A C 1
ATOM 1908 O O . THR A 1 244 ? -5.100 -1.674 -20.596 1.00 58.06 244 THR A O 1
ATOM 1911 N N . THR A 1 245 ? -5.226 0.106 -21.922 1.00 47.19 245 THR A N 1
ATOM 1912 C CA . THR A 1 245 ? -5.892 -0.591 -23.052 1.00 47.19 245 THR A CA 1
ATOM 1913 C C . THR A 1 245 ? -5.129 -1.800 -23.617 1.00 47.19 245 THR A C 1
ATOM 1915 O O . THR A 1 245 ? -5.698 -2.588 -24.369 1.00 47.19 245 THR A O 1
ATOM 1918 N N . LYS A 1 246 ? -3.865 -2.020 -23.224 1.00 44.44 246 LYS A N 1
ATOM 1919 C CA . LYS A 1 246 ? -3.103 -3.239 -23.560 1.00 44.44 246 LYS A CA 1
ATOM 1920 C C . LYS A 1 246 ? -3.251 -4.399 -22.557 1.00 44.44 246 LYS A C 1
ATOM 1922 O O . LYS A 1 246 ? -2.824 -5.504 -22.883 1.00 44.44 246 LYS A O 1
ATOM 1927 N N . ARG A 1 247 ? -3.852 -4.197 -21.373 1.00 48.00 247 ARG A N 1
ATOM 1928 C CA . ARG A 1 247 ? -4.048 -5.254 -20.344 1.00 48.00 247 ARG A CA 1
ATOM 1929 C C . ARG A 1 247 ? -5.367 -5.191 -19.568 1.00 48.00 247 ARG A C 1
ATOM 1931 O O . ARG A 1 247 ? -5.855 -6.230 -19.150 1.00 48.00 247 ARG A O 1
ATOM 1938 N N . PHE A 1 248 ? -5.970 -4.021 -19.431 1.00 39.53 248 PHE A N 1
ATOM 1939 C CA . PHE A 1 248 ? -7.247 -3.826 -18.763 1.00 39.53 248 PHE A CA 1
ATOM 1940 C C . PHE A 1 248 ? -8.347 -3.973 -19.808 1.00 39.53 248 PHE A C 1
ATOM 1942 O O . PHE A 1 248 ? -8.481 -3.147 -20.712 1.00 39.53 248 PHE A O 1
ATOM 1949 N N . THR A 1 249 ? -9.125 -5.046 -19.718 1.00 33.41 249 THR A N 1
ATOM 1950 C CA . THR A 1 249 ? -10.414 -5.074 -20.405 1.00 33.41 249 THR A CA 1
ATOM 1951 C C . THR A 1 249 ? -11.296 -4.041 -19.718 1.00 33.41 249 THR A C 1
ATOM 1953 O O . THR A 1 249 ? -11.710 -4.250 -18.584 1.00 33.41 249 THR A O 1
ATOM 1956 N N . ILE A 1 250 ? -11.596 -2.936 -20.395 1.00 32.91 250 ILE A N 1
ATOM 1957 C CA . ILE A 1 250 ? -12.893 -2.297 -20.189 1.00 32.91 250 ILE A CA 1
ATOM 1958 C C . ILE A 1 250 ? -13.861 -3.249 -20.884 1.00 32.91 250 ILE A C 1
ATOM 1960 O O . ILE A 1 250 ? -13.899 -3.301 -22.112 1.00 32.91 250 ILE A O 1
ATOM 1964 N N . VAL A 1 251 ? -14.527 -4.107 -20.114 1.00 31.84 251 VAL A N 1
ATOM 1965 C CA . VAL A 1 251 ? -15.708 -4.795 -20.630 1.00 31.84 251 VAL A CA 1
ATOM 1966 C C . VAL A 1 251 ? -16.783 -3.718 -20.669 1.00 31.84 251 VAL A C 1
ATOM 1968 O O . VAL A 1 251 ? -17.276 -3.292 -19.629 1.00 31.84 251 VAL A O 1
ATOM 1971 N N . ASP A 1 252 ? -17.061 -3.191 -21.859 1.00 31.75 252 ASP A N 1
ATOM 1972 C CA . ASP A 1 252 ? -18.310 -2.475 -22.082 1.00 31.75 252 ASP A CA 1
ATOM 1973 C C . ASP A 1 252 ? -19.429 -3.518 -21.986 1.00 31.75 252 ASP A C 1
ATOM 1975 O O . ASP A 1 252 ? -19.580 -4.351 -22.880 1.00 31.75 252 ASP A O 1
ATOM 1979 N N . ASP A 1 253 ? -20.216 -3.478 -20.909 1.00 38.41 253 ASP A N 1
ATOM 1980 C CA . ASP A 1 253 ? -21.429 -4.292 -20.730 1.00 38.41 253 ASP A CA 1
ATOM 1981 C C . ASP A 1 253 ? -22.582 -3.803 -21.629 1.00 38.41 253 ASP A C 1
ATOM 1983 O O . ASP A 1 253 ? -23.713 -3.653 -21.180 1.00 38.41 253 ASP A O 1
ATOM 1987 N N . ASN A 1 254 ? -22.310 -3.513 -22.904 1.00 35.38 254 ASN A N 1
ATOM 1988 C CA . ASN A 1 254 ? -23.328 -3.280 -23.928 1.00 35.38 254 ASN A CA 1
ATOM 1989 C C . ASN A 1 254 ? -22.755 -3.525 -25.331 1.00 35.38 254 ASN A C 1
ATOM 1991 O O . ASN A 1 254 ? -22.398 -2.569 -26.019 1.00 35.38 254 ASN A O 1
ATOM 1995 N N . LEU A 1 255 ? -22.726 -4.790 -25.759 1.00 33.88 255 LEU A N 1
ATOM 1996 C CA . LEU A 1 255 ? -22.803 -5.213 -27.164 1.00 33.88 255 LEU A CA 1
ATOM 1997 C C . LEU A 1 255 ? -23.443 -6.603 -27.256 1.00 33.88 255 LEU A C 1
ATOM 1999 O O . LEU A 1 255 ? -22.926 -7.532 -26.599 1.00 33.88 255 LEU A O 1
#

Solvent-accessible surface area (backbone atoms only — not comparable to full-atom values): 14975 Å² total; per-residue (Å²): 117,74,68,61,57,54,51,54,52,48,53,62,73,65,51,74,65,54,67,51,76,44,75,49,62,92,70,73,72,39,69,85,85,72,41,60,94,64,45,43,81,78,44,48,34,34,11,33,27,51,47,82,86,62,62,84,90,66,66,64,54,100,82,69,60,75,67,86,63,54,39,74,24,20,38,32,34,29,31,32,52,56,70,51,98,80,63,79,54,80,76,37,32,39,36,42,41,48,67,52,92,69,96,72,76,64,75,67,51,32,24,52,17,21,36,51,46,52,41,54,48,50,40,51,52,51,50,51,53,5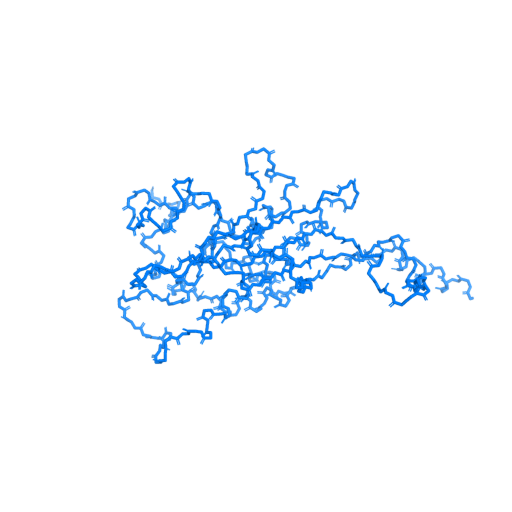9,74,68,48,66,90,86,76,51,98,82,62,86,62,94,66,81,56,66,64,60,49,49,47,69,25,39,35,41,38,45,57,64,69,89,88,34,64,90,73,32,28,38,41,44,23,36,52,66,49,21,33,39,54,31,58,82,60,54,58,92,86,51,96,64,59,78,84,74,53,64,93,81,34,77,39,23,29,64,34,71,91,49,16,57,58,38,27,53,61,40,33,81,81,31,70,60,33,33,52,40,47,72,68,53,70,54,71,69,61,44,55,71,70,34,66,82,63,52,79,79,76,72,95,78,128

Nearest PDB structures (foldseek):
  6gtr-assembly1_A  TM=4.188E-01  e=2.467E-01  Escherichia coli
  4hnx-assembly1_B  TM=4.034E-01  e=7.105E-01  Saccharomyces cerevisiae S288C
  6hd7-assembly1_u  TM=3.632E-01  e=5.956E-01  Saccharomyces cerevisiae
  8xj9-assembly1_A  TM=2.650E-01  e=3.510E-01  Arabidopsis thaliana
  8xj5-assembly1_A  TM=2.717E-01  e=2.441E+00  Arabidopsis thaliana

Foldseek 3Di:
DVVVVVVVVVCLLPPDKDKDKDWDDPCPQPCVPHNDPQKDFPTKMWMWIAASPDDPVPQQDPVRDNPPRIHTFKMWTWMWDHQPPVNPAPIATEIEMDTDPDPDDDLVRSLVRLLNNVLVSLLSLLVVLVVPDDPPDDPPDPDPDQDSLVVSQVRYWYAFPDCPPQCPPTSNNVSCVLQQWDQQVVQDDPPDPDDCVRAPVVSGTTTHDPVPNLVSLVVCLVPDVSSVSVNVSHDDPVSCCVRCVRGDDPPPPPD

pLDDT: mean 74.74, std 19.44, range [31.75, 98.19]

Organism: NCBI:txid303405

Sequence (255 aa):
MQTHARIQTLLLQYAQPIVWVEDAEDGFVDPEENLEPGEICLKSVRAFATNPADDPTNNINSNGDYHDNLRFLCAGALVQRPVDVDNTIPIICDAWMADAILNEGGPNLQLQGAIQVLDELFVSHLEGHIINRPPGFSRNSRTTEEDPDVAALRSFVLHCGDSVDNQWTCASFMAGQARGFAPLKDMVRTSSIYSSNFYDHNLDGFVFDSSKGMELYRSAATTSETANRIHRILPNKETLQRYTTKRFTIVDDNL

Secondary structure (DSSP, 8-state):
-HHHHHHHHHHHHTPPPPEEEEEPPTTSS-TTTT--TT-EEEEEEEEEEE-TTS-TTS---TT--GGGGEEEEEEEEEEEPPPPTT--SPP-EEEEEEE---SSSHHHHHHHHHHHHHHHHHHHHHHHHHHTPPTT--TT---SSPPHHHHHHHSEEEE-S-TTT-TTT-HHHHHHHHHTEEEHHHH--TTS---TTTS-TT--SEEE-TTTHHHHHHHHTTT-HHHHHHHHHSPPHHHHHHHHTTT-----S--

Mean predicted aligned error: 11.32 Å

Radius of gyration: 20.99 Å; Cα contacts (8 Å, |Δi|>4): 376; chains: 1; bounding box: 46×40×67 Å

=== Feature glossary ===
The features interleaved in this record are:

— What the protein is —

Sequence gives the chain of amino acids in standard one-letter code (A=alanine, C=cysteine, …, Y=tyrosine), read N→C. It is the only feature that is directly encoded by the gene; all structural features are derived from the folded form of this sequence.

Database cross-references. InterPro integrates a dozen domain/family signature databases into unified entries with residue-range hits. GO terms attach function/process/location labels with evidence codes. CATH codes position the fold in a four-level structural taxonomy. Organism is the NCBI-taxonomy species name.

— Where its atoms are —

Atomic coordinates in PDBx/mmCIF format — the same representation the Protein Data Bank distributes. Each line of the _atom_site loop places one backbone atom in Cartesian space (units: ångströms, origin: arbitrary).

The six renders are orthographic views along the three Cartesian axes in both directions. Representation (cartoon, sticks, or surface) and color scheme (sequence-rainbow or by-chain) vary across proteins so the training set covers all the common visualization conventions.

— Local backbone conformation —

Eight-state secondary structure (DSSP): H is the canonical α-helix, G the tighter 3₁₀-helix, I the wider π-helix; E/B are β-structure, T and S are turns and bends, and '-' is everything else. DSSP derives these from the pattern of main-chain N–H···O=C hydrogen bonds, not from the sequence.

P-SEA three-state annotation labels each residue as helix, strand, or coil based purely on the geometry of the Cα trace. It serves as a fallback when the full backbone (and thus DSSP) is unavailable.

The φ/ψ torsion pair specifies the backbone conformation at each residue. φ rotates about the N–Cα bond, ψ about the Cα–C bond. Steric clashes forbid most of the (φ, ψ) plane — the allowed regions (α-helix basin, β-sheet basin, left-handed helix) are the Ramachandran-allowed regions.

— Global shape and packing —

The geometric summary reports three shape descriptors. Rg (radius of gyration) measures how spread out the Cα atoms are about their centre of mass; compact globular proteins have small Rg, elongated or unfolded ones large. Cα contacts (<8 Å, |i−j|>4) count long-range residue pairs in spatial proximity — high for tightly packed folds, near zero for rods or random coil. The bounding-box extents give the protein's footprint along x, y, z in Å.

Solvent-accessible surface area (SASA) is the area in Å² traced out by the centre of a 1.4 Å probe sphere (a water molecule) rolled over the protein's van der Waals surface (Shrake–Rupley / Lee–Richards construction). Buried residues have near-zero SASA; fully exposed residues can exceed 200 Å². The total SASA scales roughly with the number of surface residues.

The contact map is a binary N×N matrix image: pixel (i, j) is dark where Cα_i and Cα_j are within 8 Å and |i−j|>4. Because the |i−j|>4 filter removes local helical contacts, off-diagonal stripes parallel to the main diagonal indicate parallel β-sheets; stripes perpendicular to it indicate antiparallel β-sheets. The Ramachandran plot scatters every residue's (φ, ψ) pair against the sterically allowed regions. The PAE heatmap renders the predicted-aligned-error matrix.

— Structural neighborhood —

3Di is Foldseek's structural alphabet. Each residue is assigned one of twenty discrete states based on how its Cα sits relative to its spatial (not sequential) neighbors. Aligning 3Di strings finds structural homologs roughly as well as full 3D superposition, but orders of magnitude faster.

Nearest PDB neighbors are the top structural matches found by Foldseek when searching this structure against the entire Protein Data Bank. Each hit reports a TM-score (0 to 1; >0.5 almost always implies the same fold) and an E-value. These are *structural* homologs — they may share no detectable sequence similarity.

— Confidence and disorder —

For AlphaFold models, the B-factor field carries pLDDT — the model's own estimate of local accuracy on a 0–100 scale. Regions with pLDDT<50 should be treated as essentially unmodeled; they often correspond to intrinsically disordered segments.

Crystallographic B-factors measure how much each atom's electron density is smeared out, in Å². They rise in mobile loops and surface residues and fall in the buried interior. In AlphaFold models this column is repurposed to hold pLDDT instead.

Predicted aligned error is AlphaFold's pairwise confidence. Unlike pLDDT (per-residue), PAE is per-residue-pair and captures whether two parts of the structure are correctly placed relative to each other. Units are ångströms of expected positional error.